Protein AF-A0A1G2F062-F1 (afdb_monomer)

InterPro domains:
  IPR006171 TOPRIM domain [PS50880] (16-95)
  IPR006171 TOPRIM domain [SM00493] (16-87)
  IPR034151 Bacterial DnaG primase, TOPRIM domain [cd03364] (16-93)
  IPR050219 DnaG Primase [PTHR30313] (2-318)

Solvent-accessible surface area (backbone atoms only — not comparable to full-atom values): 18369 Å² total; per-residue (Å²): 124,60,46,52,40,89,77,10,49,65,46,13,38,75,68,38,29,35,36,44,32,54,40,61,62,35,32,54,47,34,40,74,65,66,47,44,27,31,29,12,39,59,88,49,79,78,46,73,68,57,48,56,62,43,58,75,42,25,52,31,38,36,38,46,58,49,73,49,81,68,41,55,62,61,42,51,56,41,47,53,54,39,33,66,71,62,37,48,51,24,38,24,65,57,78,98,35,65,40,64,40,56,32,36,72,76,38,42,65,60,45,52,49,23,57,74,64,33,36,46,46,68,60,49,49,52,54,52,44,53,74,73,32,86,50,71,67,59,32,50,52,47,44,55,68,57,50,40,57,58,49,59,48,45,80,52,68,64,60,36,52,53,51,42,52,54,50,19,63,76,65,73,44,65,52,68,63,53,55,53,50,36,53,48,55,62,65,72,60,68,87,87,80,90,85,67,92,69,87,71,77,75,84,68,51,74,65,54,53,44,50,47,50,54,44,7,45,58,63,65,56,82,64,66,55,65,74,77,44,66,86,55,63,60,83,60,40,54,83,86,48,24,62,56,47,54,38,48,68,72,69,48,85,74,85,48,66,69,58,52,49,32,25,53,54,34,48,73,74,54,76,55,78,92,53,48,70,63,49,50,53,50,48,43,52,50,39,50,48,51,42,44,52,52,50,46,52,55,40,51,54,48,44,60,53,31,70,74,72,65,48,63,72,63,37,54,51,46,51,51,52,42,51,52,48,52,52,52,57,75,72,108

Sequence (332 aa):
MLYGFDRAKTEIRKKNSALILEGQMDLIMSHQAGLTNAVAVSGTALTPQHLVNLKRLCDTLIMSFDSDSAGFDATQKSVDLAVGAGFEIKIARVSGAKDPADLIKENPQNWFKAVEQASPFVSFLLETLALKNQDPLVFKKEVGRVALPHIASMQSEIDKAHWVGVVSAALKMREENLWQEISRLRRKSPQKSANIIGSAPKIRSRRSLLEERLIGLAVLKKADLNSEFAGCNPEWFSSERRGIFESILNGIPSEDHYVKKLALEAEVVYSAPDKLADELKSLIRELKKENLREKLTELGDSVKNLEISGNKEELEKKFSEFRAVSSELNSI

Foldseek 3Di:
DKALCVQQLVVCQVVLEAEEFADPLLQVLCVVLVVSSYIYPHNDQDDLVNLLVSVLRHQEYEYEFFPDPVRVVSVLVNLLSNQLLRHFYFYQYDPPDGGNNRVSVVPSVSSVVSRVPTHTPLVVQLVVLVVVDPDLVSSLVVCLVRVLLSLLSHPDPVVSVVSLVVVCVSSVHDSVVSVVSSVVSVVVPDDDDDDDPDDDPDSAPPLRSLLLLLLLLLQQVLPDSCVLCVLADLVLHDPVRSVSNVCSSVVNDDPDPSSVVSVVVNCVVPVDPPCVSVVSVVSRLVSLLVSLVVLLVVLVVVLVVCVVVVPPVVNVVSVVVNVVSVVVSV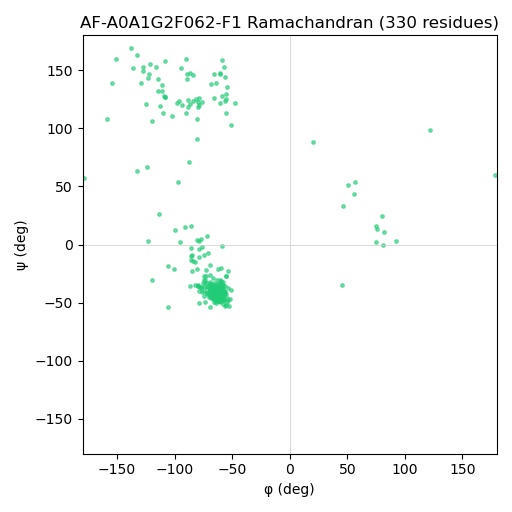VD

pLDDT: mean 81.63, std 13.24, range [29.06, 97.19]

Nearest PDB structures (foldseek):
  5guj-assembly1_A  TM=7.992E-01  e=2.503E-11  Bacillus subtilis subsp. subtilis str. 168
  4e2k-assembly1_A  TM=8.183E-01  e=2.901E-11  Staphylococcus aureus
  4edv-assembly1_A  TM=8.314E-01  e=5.237E-11  Staphylococcus aureus
  5vaz-assembly2_B  TM=8.236E-01  e=8.156E-11  Pseudomonas aeruginosa PAO1
  2au3-assembly1_A  TM=8.653E-01  e=1.999E-09  Aquifex aeolicus

Mean predicted aligned error: 15.84 Å

Radius of gyration: 22.93 Å; Cα contacts (8 Å, |Δi|>4): 373; chains: 1; bounding box: 56×50×55 Å

Organism: NCBI:txid1801725

Structure (mmCIF, N/CA/C/O backbone):
data_AF-A0A1G2F062-F1
#
_entry.id   AF-A0A1G2F062-F1
#
loop_
_atom_site.group_PDB
_atom_site.id
_atom_site.type_symbol
_atom_site.label_atom_id
_atom_site.label_alt_id
_atom_site.label_comp_id
_atom_site.label_asym_id
_atom_site.label_entity_id
_atom_site.label_seq_id
_atom_site.pdbx_PDB_ins_code
_atom_site.Cartn_x
_atom_site.Cartn_y
_atom_site.Cartn_z
_atom_site.occupancy
_atom_site.B_iso_or_equiv
_atom_site.auth_seq_id
_atom_site.auth_comp_id
_atom_site.auth_asym_id
_atom_site.auth_atom_id
_atom_site.pdbx_PDB_model_num
ATOM 1 N N . MET A 1 1 ? 7.342 10.753 -12.468 1.00 77.12 1 MET A N 1
ATOM 2 C CA . MET A 1 1 ? 6.331 10.085 -13.312 1.00 77.12 1 MET A CA 1
ATOM 3 C C . MET A 1 1 ? 6.496 8.589 -13.089 1.00 77.12 1 MET A C 1
ATOM 5 O O . MET A 1 1 ? 7.636 8.188 -12.914 1.00 77.12 1 MET A O 1
ATOM 9 N N . LEU A 1 2 ? 5.420 7.797 -13.033 1.00 89.38 2 LEU A N 1
ATOM 10 C CA . LEU A 1 2 ? 5.529 6.331 -12.991 1.00 89.38 2 LEU A CA 1
ATOM 11 C C . LEU A 1 2 ? 5.442 5.801 -14.421 1.00 89.38 2 LEU A C 1
ATOM 13 O O . LEU A 1 2 ? 4.447 6.049 -15.106 1.00 89.38 2 LEU A O 1
ATOM 17 N N . TYR A 1 3 ? 6.481 5.110 -14.876 1.00 92.94 3 TYR A N 1
ATOM 18 C CA . TYR A 1 3 ? 6.507 4.524 -16.210 1.00 92.94 3 TYR A CA 1
ATOM 19 C C . TYR A 1 3 ? 5.490 3.377 -16.302 1.00 92.94 3 TYR A C 1
ATOM 21 O O . TYR A 1 3 ? 5.331 2.610 -15.353 1.00 92.94 3 TYR A O 1
ATOM 29 N N . GLY A 1 4 ? 4.766 3.297 -17.423 1.00 92.38 4 GLY A N 1
ATOM 30 C CA . GLY A 1 4 ? 3.724 2.294 -17.672 1.00 92.38 4 GLY A CA 1
ATOM 31 C C . GLY A 1 4 ? 2.396 2.509 -16.932 1.00 92.38 4 GLY A C 1
ATOM 32 O O . GLY A 1 4 ? 1.482 1.702 -17.089 1.00 92.38 4 GLY A O 1
ATOM 33 N N . PHE A 1 5 ? 2.248 3.586 -16.151 1.00 93.56 5 PHE A N 1
ATOM 34 C CA . PHE A 1 5 ? 1.031 3.855 -15.371 1.00 93.56 5 PHE A CA 1
ATOM 35 C C . PHE A 1 5 ? -0.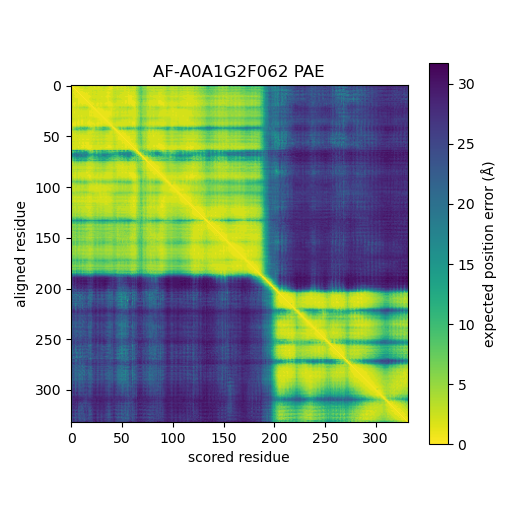230 4.005 -16.235 1.00 93.56 5 PHE A C 1
ATOM 37 O O . PHE A 1 5 ? -1.296 3.513 -15.871 1.00 93.56 5 PHE A O 1
ATOM 44 N N . ASP A 1 6 ? -0.115 4.651 -17.393 1.00 92.50 6 ASP A N 1
ATOM 45 C CA . ASP A 1 6 ? -1.195 4.834 -18.367 1.00 92.50 6 ASP A CA 1
ATOM 46 C C . ASP A 1 6 ? -1.759 3.500 -18.877 1.00 92.50 6 ASP A C 1
ATOM 48 O O . ASP A 1 6 ? -2.978 3.367 -19.017 1.00 92.50 6 ASP A O 1
ATOM 52 N N . ARG A 1 7 ? -0.882 2.509 -19.084 1.00 93.00 7 ARG A N 1
ATOM 53 C CA . ARG A 1 7 ? -1.235 1.153 -19.528 1.00 93.00 7 ARG A CA 1
ATOM 54 C C . ARG A 1 7 ? -1.703 0.265 -18.377 1.00 93.00 7 ARG A C 1
ATOM 56 O O . ARG A 1 7 ? -2.599 -0.551 -18.562 1.00 93.00 7 ARG A O 1
ATOM 63 N N . ALA A 1 8 ? -1.131 0.446 -17.188 1.00 95.38 8 ALA A N 1
ATOM 64 C CA . ALA A 1 8 ? -1.391 -0.405 -16.031 1.00 95.38 8 ALA A CA 1
ATOM 65 C C . ALA A 1 8 ? -2.635 -0.002 -15.222 1.00 95.38 8 ALA A C 1
ATOM 67 O O . ALA A 1 8 ? -3.205 -0.843 -14.528 1.00 95.38 8 ALA A O 1
ATOM 68 N N . LYS A 1 9 ? -3.096 1.257 -15.304 1.00 93.88 9 LYS A N 1
ATOM 69 C CA . LYS A 1 9 ? -4.152 1.812 -14.427 1.00 93.88 9 LYS A CA 1
ATOM 70 C C . LYS A 1 9 ? -5.428 0.969 -14.344 1.00 93.88 9 LYS A C 1
ATOM 72 O O . LYS A 1 9 ? -6.016 0.857 -13.269 1.00 93.88 9 LYS A O 1
ATOM 77 N N . THR A 1 10 ? -5.861 0.381 -15.459 1.00 93.62 10 THR A N 1
ATOM 78 C CA . THR A 1 10 ? -7.077 -0.442 -15.508 1.00 93.62 10 THR A CA 1
ATOM 79 C C . THR A 1 10 ? -6.882 -1.758 -14.766 1.00 93.62 10 THR A C 1
ATOM 81 O O . THR A 1 10 ? -7.736 -2.128 -13.961 1.00 93.62 10 THR A O 1
ATOM 84 N N . GLU A 1 11 ? -5.751 -2.430 -14.979 1.00 96.38 11 GLU A N 1
ATOM 85 C CA . GLU A 1 11 ? -5.478 -3.706 -14.317 1.00 96.38 11 GLU A CA 1
ATOM 86 C C . GLU A 1 11 ? -5.136 -3.517 -12.836 1.00 96.38 11 GLU A C 1
ATOM 88 O O . GLU A 1 11 ? -5.593 -4.300 -12.008 1.00 96.38 11 GLU A O 1
ATOM 93 N N . ILE A 1 12 ? -4.424 -2.438 -12.483 1.00 96.56 12 ILE A N 1
ATOM 94 C CA . ILE A 1 12 ? -4.160 -2.056 -11.086 1.00 96.56 12 ILE A CA 1
ATOM 95 C C . ILE A 1 12 ? -5.468 -1.958 -10.306 1.00 96.56 12 ILE A C 1
ATOM 97 O O . ILE A 1 12 ? -5.596 -2.528 -9.222 1.00 96.56 12 ILE A O 1
ATOM 101 N N . ARG A 1 13 ? -6.457 -1.264 -10.877 1.00 92.88 13 ARG A N 1
ATOM 102 C CA . ARG A 1 13 ? -7.773 -1.112 -10.258 1.00 92.88 13 ARG A CA 1
ATOM 103 C C . ARG A 1 13 ? -8.509 -2.442 -10.157 1.00 92.88 13 ARG A C 1
ATOM 105 O O . ARG A 1 13 ? -9.047 -2.761 -9.104 1.00 92.88 13 ARG A O 1
ATOM 112 N N . LYS A 1 14 ? -8.521 -3.227 -11.237 1.00 92.56 14 LYS A N 1
ATOM 113 C CA . LYS A 1 14 ? -9.212 -4.523 -11.287 1.00 92.56 14 LYS A CA 1
ATOM 114 C C . LYS A 1 14 ? -8.660 -5.515 -10.260 1.00 92.56 14 LYS A C 1
ATOM 116 O O . LYS A 1 14 ? -9.436 -6.209 -9.613 1.00 92.56 14 LYS A O 1
ATOM 121 N N . LYS A 1 15 ? -7.335 -5.574 -10.103 1.00 93.69 15 LYS A N 1
ATOM 122 C CA . LYS A 1 15 ? -6.653 -6.459 -9.146 1.00 93.69 15 LYS A CA 1
ATOM 123 C C . LYS A 1 15 ? -6.524 -5.866 -7.741 1.00 93.69 15 LYS A C 1
ATOM 125 O O . LYS A 1 15 ? -5.949 -6.520 -6.875 1.00 93.69 15 LYS A O 1
ATOM 130 N N . ASN A 1 16 ? -6.975 -4.627 -7.534 1.00 94.75 16 ASN A N 1
ATOM 131 C CA . ASN A 1 16 ? -6.727 -3.837 -6.327 1.00 94.75 16 ASN A CA 1
ATOM 132 C C . ASN A 1 16 ? -5.251 -3.867 -5.870 1.00 94.75 16 ASN A C 1
ATOM 134 O O . ASN A 1 16 ? -4.953 -3.847 -4.677 1.00 94.75 16 ASN A O 1
ATOM 138 N N . SER A 1 17 ? -4.313 -3.946 -6.817 1.00 96.94 17 SER A N 1
ATOM 139 C CA . SER A 1 17 ? -2.885 -4.051 -6.514 1.00 96.94 17 SER A CA 1
ATOM 140 C C . SER A 1 17 ? -2.002 -3.525 -7.640 1.00 96.94 17 SER A C 1
ATOM 142 O O . SER A 1 17 ? -2.253 -3.791 -8.818 1.00 96.94 17 SER A O 1
ATOM 144 N N . ALA A 1 18 ? -0.934 -2.813 -7.280 1.00 97.19 18 ALA A N 1
ATOM 145 C CA . ALA A 1 18 ? 0.092 -2.361 -8.219 1.00 97.19 18 ALA A CA 1
ATOM 146 C C . ALA A 1 18 ? 1.440 -3.023 -7.925 1.00 97.19 18 ALA A C 1
ATOM 148 O O . ALA A 1 18 ? 1.885 -3.032 -6.778 1.00 97.19 18 ALA A O 1
ATOM 149 N N . LEU A 1 19 ? 2.091 -3.540 -8.969 1.00 96.00 19 LEU A N 1
ATOM 150 C CA . LEU A 1 19 ? 3.444 -4.088 -8.899 1.00 96.00 19 LEU A CA 1
ATOM 151 C C . LEU A 1 19 ? 4.458 -2.974 -9.195 1.00 96.00 19 LEU A C 1
ATOM 153 O O . LEU A 1 19 ? 4.490 -2.449 -10.304 1.00 96.00 19 LEU A O 1
ATOM 157 N N . ILE A 1 20 ? 5.253 -2.580 -8.204 1.00 93.69 20 ILE A N 1
ATOM 158 C CA . ILE A 1 20 ? 6.252 -1.514 -8.314 1.00 93.69 20 ILE A CA 1
ATOM 159 C C . ILE A 1 20 ? 7.616 -2.128 -8.604 1.00 93.69 20 ILE A C 1
ATOM 161 O O . ILE A 1 20 ? 8.100 -2.956 -7.832 1.00 93.69 20 ILE A O 1
ATOM 165 N N . LEU A 1 21 ? 8.224 -1.688 -9.702 1.00 91.31 21 LEU A N 1
ATOM 166 C CA . LEU A 1 21 ? 9.529 -2.137 -10.179 1.00 91.31 21 LEU A CA 1
ATOM 167 C C . LEU A 1 21 ? 10.502 -0.958 -10.279 1.00 91.31 21 LEU A C 1
ATOM 169 O O . LEU A 1 21 ? 10.095 0.200 -10.426 1.00 91.31 21 LEU A O 1
ATOM 173 N N . GLU A 1 22 ? 11.797 -1.239 -10.210 1.00 86.69 22 GLU A N 1
ATOM 174 C CA . GLU A 1 22 ? 12.830 -0.204 -10.291 1.00 86.69 22 GLU A CA 1
ATOM 175 C C . GLU A 1 22 ? 13.076 0.229 -11.741 1.00 86.69 22 GLU A C 1
ATOM 177 O O . GLU A 1 22 ? 13.017 1.425 -12.067 1.00 86.69 22 GLU A O 1
ATOM 182 N N . GLY A 1 23 ? 13.294 -0.750 -1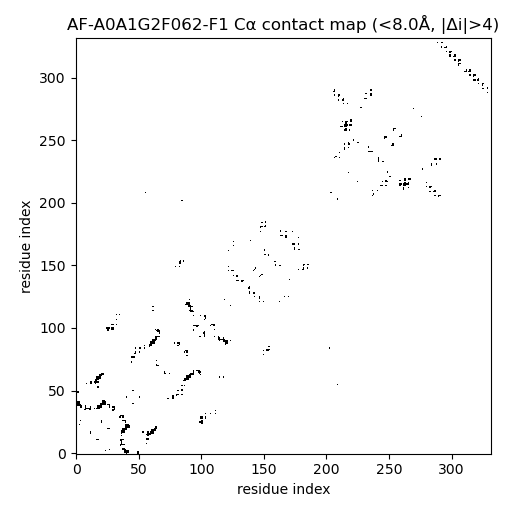2.623 1.00 87.50 23 GLY A N 1
ATOM 183 C CA . GLY A 1 23 ? 13.665 -0.552 -14.015 1.00 87.50 23 GLY A CA 1
ATOM 184 C C . GLY A 1 23 ? 12.492 -0.556 -14.994 1.00 87.50 23 GLY A C 1
ATOM 185 O O . GLY A 1 23 ? 11.471 -1.222 -14.823 1.00 87.50 23 GLY A O 1
ATOM 186 N N . GLN A 1 24 ? 12.665 0.169 -16.102 1.00 91.62 24 GLN A N 1
ATOM 187 C CA . GLN A 1 24 ? 11.740 0.097 -17.239 1.00 91.62 24 GLN A CA 1
ATOM 188 C C . GLN A 1 24 ? 11.775 -1.286 -17.907 1.00 91.62 24 GLN A C 1
ATOM 190 O O . GLN A 1 24 ? 10.750 -1.754 -18.395 1.00 91.62 24 GLN A O 1
ATOM 195 N N . MET A 1 25 ? 12.939 -1.946 -17.911 1.00 90.88 25 MET A N 1
ATOM 196 C CA . MET A 1 25 ? 13.097 -3.278 -18.495 1.00 90.88 25 MET A CA 1
ATOM 197 C C . MET A 1 25 ? 12.276 -4.318 -17.729 1.00 90.88 25 MET A C 1
ATOM 199 O O . MET A 1 25 ? 11.515 -5.060 -18.347 1.00 90.88 25 MET A O 1
ATOM 203 N N . ASP A 1 26 ? 12.345 -4.309 -16.396 1.00 91.25 26 ASP A N 1
ATOM 204 C CA . ASP A 1 26 ? 11.550 -5.193 -15.535 1.00 91.25 26 ASP A CA 1
ATOM 205 C C . ASP A 1 26 ? 10.056 -5.024 -15.787 1.00 91.25 26 ASP A C 1
ATOM 207 O O . ASP A 1 26 ? 9.309 -6.003 -15.841 1.00 91.25 26 ASP A O 1
ATOM 211 N N . LEU A 1 27 ? 9.613 -3.780 -15.994 1.00 94.25 27 LEU A N 1
ATOM 212 C CA . LEU A 1 27 ? 8.231 -3.481 -16.345 1.00 94.25 27 LEU A CA 1
ATOM 213 C C . LEU A 1 27 ? 7.831 -4.069 -17.690 1.00 94.25 27 LEU A C 1
ATOM 215 O O . LEU A 1 27 ? 6.784 -4.710 -17.781 1.00 94.25 27 LEU A O 1
ATOM 219 N N . ILE A 1 28 ? 8.636 -3.840 -18.728 1.00 94.56 28 ILE A N 1
ATOM 220 C CA . ILE A 1 28 ? 8.330 -4.321 -20.078 1.00 94.56 28 ILE A CA 1
ATOM 221 C C . ILE A 1 28 ? 8.254 -5.847 -20.068 1.00 94.56 28 ILE A C 1
ATOM 223 O O . ILE A 1 28 ? 7.274 -6.411 -20.557 1.00 94.56 28 ILE A O 1
ATOM 227 N N . MET A 1 29 ? 9.231 -6.504 -19.442 1.00 94.44 29 MET A N 1
ATOM 228 C CA . MET A 1 29 ? 9.258 -7.959 -19.302 1.00 94.44 29 MET A CA 1
ATOM 229 C C . MET A 1 29 ? 8.068 -8.466 -18.475 1.00 94.44 29 MET A C 1
ATOM 231 O O . MET A 1 29 ? 7.437 -9.452 -18.850 1.00 94.44 29 MET A O 1
ATOM 235 N N . SER A 1 30 ? 7.691 -7.772 -17.395 1.00 94.75 30 SER A N 1
ATOM 236 C CA . SER A 1 30 ? 6.527 -8.140 -16.574 1.00 94.75 30 SER A CA 1
ATOM 237 C C . SER A 1 30 ? 5.219 -8.043 -17.355 1.00 94.75 30 SER A C 1
ATOM 239 O O . SER A 1 30 ? 4.379 -8.938 -17.269 1.00 94.75 30 SER A O 1
ATOM 241 N N . HIS A 1 31 ? 5.047 -6.993 -18.162 1.00 95.62 31 HIS A N 1
ATOM 242 C CA . HIS A 1 31 ? 3.879 -6.850 -19.033 1.00 95.62 31 HIS A CA 1
ATOM 243 C C . HIS A 1 31 ? 3.845 -7.947 -20.101 1.00 95.62 31 HIS A C 1
ATOM 245 O O . HIS A 1 31 ? 2.780 -8.514 -20.338 1.00 95.62 31 HIS A O 1
ATOM 251 N N . GLN A 1 32 ? 4.992 -8.296 -20.695 1.00 92.75 32 GLN A N 1
ATOM 252 C CA . GLN A 1 32 ? 5.102 -9.411 -21.648 1.00 92.75 32 GLN A CA 1
ATOM 253 C C . GLN A 1 32 ? 4.775 -10.767 -21.008 1.00 92.75 32 GLN A C 1
ATOM 255 O O . GLN A 1 32 ? 4.166 -11.614 -21.654 1.00 92.75 32 GLN A O 1
ATOM 260 N N . ALA A 1 33 ? 5.107 -10.947 -19.729 1.00 91.19 33 ALA A N 1
ATOM 261 C CA . ALA A 1 33 ? 4.739 -12.120 -18.939 1.00 91.19 33 ALA A CA 1
ATOM 262 C C . ALA A 1 33 ? 3.263 -12.125 -18.476 1.00 91.19 33 ALA A C 1
ATOM 264 O O . ALA A 1 33 ? 2.828 -13.071 -17.825 1.00 91.19 33 ALA A O 1
ATOM 265 N N . GLY A 1 34 ? 2.477 -11.085 -18.787 1.00 92.44 34 GLY A N 1
ATOM 266 C CA . GLY A 1 34 ? 1.053 -10.985 -18.437 1.00 92.44 34 GLY A CA 1
ATOM 267 C C . GLY A 1 34 ? 0.751 -10.278 -17.107 1.00 92.44 34 GLY A C 1
ATOM 268 O O . GLY A 1 34 ? -0.414 -10.147 -16.722 1.00 92.44 34 GLY A O 1
ATOM 269 N N . LEU A 1 35 ? 1.763 -9.761 -16.407 1.00 94.94 35 LEU A N 1
ATOM 270 C CA . LEU A 1 35 ? 1.606 -8.939 -15.201 1.00 94.94 35 LEU A CA 1
ATOM 271 C C . LEU A 1 35 ? 1.449 -7.461 -15.580 1.00 94.94 35 LEU A C 1
ATOM 273 O O . LEU A 1 35 ? 2.330 -6.627 -15.378 1.00 94.94 35 LEU A O 1
ATOM 277 N N . THR A 1 36 ? 0.293 -7.129 -16.150 1.00 96.06 36 THR A N 1
ATOM 278 C CA . THR A 1 36 ? 0.000 -5.792 -16.697 1.00 96.06 36 THR A CA 1
ATOM 279 C C . THR A 1 36 ? -0.359 -4.741 -15.642 1.00 96.06 36 THR A C 1
ATOM 281 O O . THR A 1 36 ? -0.496 -3.568 -15.974 1.00 96.06 36 THR A O 1
ATOM 284 N N . ASN A 1 37 ? -0.451 -5.113 -14.360 1.00 96.62 37 ASN A N 1
ATOM 285 C CA . ASN A 1 37 ? -0.594 -4.178 -13.238 1.00 96.62 37 ASN A CA 1
ATOM 286 C C . ASN A 1 37 ? 0.754 -3.633 -12.712 1.00 96.62 37 ASN A C 1
ATOM 288 O O . ASN A 1 37 ? 0.804 -3.096 -11.605 1.00 96.62 37 ASN A O 1
ATOM 292 N N . ALA A 1 38 ? 1.838 -3.775 -13.484 1.00 96.38 38 ALA A N 1
ATOM 293 C CA . ALA A 1 38 ? 3.168 -3.290 -13.120 1.00 96.38 38 ALA A CA 1
ATOM 294 C C . ALA A 1 38 ? 3.438 -1.842 -13.564 1.00 96.38 38 ALA A C 1
ATOM 296 O O . ALA A 1 38 ? 3.050 -1.447 -14.666 1.00 96.38 38 ALA A O 1
ATOM 297 N N . VAL A 1 39 ? 4.145 -1.079 -12.726 1.00 95.25 39 VAL A N 1
ATOM 298 C CA . VAL A 1 39 ? 4.639 0.290 -12.964 1.00 95.25 39 VAL A CA 1
ATOM 299 C C . VAL A 1 39 ? 6.085 0.423 -12.483 1.00 95.25 39 VAL A C 1
ATOM 301 O O . VAL A 1 39 ? 6.489 -0.278 -11.558 1.00 95.25 39 VAL A O 1
ATOM 304 N N . ALA A 1 40 ? 6.865 1.326 -13.084 1.00 92.38 40 ALA A N 1
ATOM 305 C CA . ALA A 1 40 ? 8.268 1.520 -12.713 1.00 92.38 40 ALA A CA 1
ATOM 306 C C . ALA A 1 40 ? 8.601 2.955 -12.287 1.00 92.38 40 ALA A C 1
ATOM 308 O O . ALA A 1 40 ? 8.091 3.923 -12.861 1.00 92.38 40 ALA A O 1
ATOM 309 N N . VAL A 1 41 ? 9.492 3.092 -11.300 1.00 87.81 41 VAL A N 1
ATOM 310 C CA . VAL A 1 41 ? 10.008 4.396 -10.834 1.00 87.81 41 VAL A CA 1
ATOM 311 C C . VAL A 1 41 ? 11.156 4.934 -11.700 1.00 87.81 41 VAL A C 1
ATOM 313 O O . VAL A 1 41 ? 11.434 6.134 -11.667 1.00 87.81 41 VAL A O 1
ATOM 316 N N . SER A 1 42 ? 11.764 4.084 -12.539 1.00 80.06 42 SER A N 1
ATOM 317 C CA . SER A 1 42 ? 12.698 4.458 -13.609 1.00 80.06 42 SER A CA 1
ATOM 318 C C . SER A 1 42 ? 13.910 5.266 -13.118 1.00 80.06 42 SER A C 1
ATOM 320 O O . SER A 1 42 ? 14.179 6.358 -13.623 1.00 80.06 42 SER A O 1
ATOM 322 N N . GLY A 1 43 ? 14.635 4.741 -12.127 1.00 68.69 43 GLY A N 1
ATOM 323 C CA . GLY A 1 43 ? 15.862 5.365 -11.605 1.00 68.69 43 GLY A CA 1
ATOM 324 C C . GLY A 1 43 ? 15.633 6.586 -10.706 1.00 68.69 43 GLY A C 1
ATOM 325 O O . GLY A 1 43 ? 16.567 7.330 -10.418 1.00 68.69 43 GLY A O 1
ATOM 326 N N . THR A 1 44 ? 14.396 6.806 -10.253 1.00 71.25 44 THR A N 1
ATOM 327 C CA . THR A 1 44 ? 14.065 7.810 -9.233 1.00 71.25 44 THR A CA 1
ATOM 328 C C . THR A 1 44 ? 13.511 7.134 -7.985 1.00 71.25 44 THR A C 1
ATOM 330 O O . THR A 1 44 ? 12.933 6.054 -8.067 1.00 71.25 44 THR A O 1
ATOM 333 N N . ALA A 1 45 ? 13.678 7.756 -6.817 1.00 80.38 45 ALA A N 1
ATOM 334 C CA . ALA A 1 45 ? 13.047 7.260 -5.599 1.00 80.38 45 ALA A CA 1
ATOM 335 C C . ALA A 1 45 ? 11.516 7.372 -5.699 1.00 80.38 45 ALA A C 1
ATOM 337 O O . ALA A 1 45 ? 10.990 8.324 -6.287 1.00 80.38 45 ALA A O 1
ATOM 338 N N . LEU A 1 46 ? 10.799 6.430 -5.084 1.00 85.44 46 LEU A N 1
ATOM 339 C CA . LEU A 1 46 ? 9.345 6.496 -4.973 1.00 85.44 46 LEU A CA 1
ATOM 340 C C . LEU A 1 46 ? 8.937 7.775 -4.229 1.00 85.44 46 LEU A C 1
ATOM 342 O O . LEU A 1 46 ? 9.432 8.062 -3.139 1.00 85.44 46 LEU A O 1
ATOM 346 N N . THR A 1 47 ? 8.034 8.559 -4.820 1.00 86.12 47 THR A N 1
ATOM 347 C CA . THR A 1 47 ? 7.636 9.865 -4.264 1.00 86.12 47 THR A CA 1
ATOM 348 C C . THR A 1 47 ? 6.223 9.843 -3.676 1.00 86.12 47 THR A C 1
ATOM 350 O O . THR A 1 47 ? 5.383 9.056 -4.126 1.00 86.12 47 THR A O 1
ATOM 353 N N . PRO A 1 48 ? 5.883 10.767 -2.752 1.00 85.62 48 PRO A N 1
ATOM 354 C CA . PRO A 1 48 ? 4.526 10.866 -2.212 1.00 85.62 48 PRO A CA 1
ATOM 355 C C . PRO A 1 48 ? 3.475 11.089 -3.306 1.00 85.62 48 PRO A C 1
ATOM 357 O O . PRO A 1 48 ? 2.375 10.550 -3.240 1.00 85.62 48 PRO A O 1
ATOM 360 N N . GLN A 1 49 ? 3.820 11.838 -4.358 1.00 84.88 49 GLN A N 1
ATOM 361 C CA . GLN A 1 49 ? 2.907 12.096 -5.471 1.00 84.88 49 GLN A CA 1
ATOM 362 C C . GLN A 1 49 ? 2.593 10.824 -6.276 1.00 84.88 49 GLN A C 1
ATOM 364 O O . GLN A 1 49 ? 1.468 10.658 -6.748 1.00 84.88 49 GLN A O 1
ATOM 369 N N . HIS A 1 50 ? 3.561 9.910 -6.423 1.00 89.81 50 HIS A N 1
ATOM 370 C CA . HIS A 1 50 ? 3.326 8.602 -7.049 1.00 89.81 50 HIS A CA 1
ATOM 371 C C . HIS A 1 50 ? 2.335 7.781 -6.227 1.00 89.81 50 HIS A C 1
ATOM 373 O O . HIS A 1 50 ? 1.385 7.229 -6.778 1.00 89.81 50 HIS A O 1
ATOM 379 N N . LEU A 1 51 ? 2.515 7.771 -4.907 1.00 90.56 51 LEU A N 1
ATOM 380 C CA . LEU A 1 51 ? 1.639 7.072 -3.973 1.00 90.56 51 LEU A CA 1
ATOM 381 C C . LEU A 1 51 ? 0.218 7.635 -3.974 1.00 90.56 51 LEU A C 1
ATOM 383 O O . LEU A 1 51 ? -0.729 6.860 -4.010 1.00 90.56 51 LEU A O 1
ATOM 387 N N . VAL A 1 52 ? 0.040 8.958 -4.033 1.00 87.56 52 VAL A N 1
ATOM 388 C CA . VAL A 1 52 ? -1.295 9.574 -4.172 1.00 87.56 52 VAL A CA 1
ATOM 389 C C . VAL A 1 52 ? -2.001 9.078 -5.437 1.00 87.56 52 VAL A C 1
ATOM 391 O O . VAL A 1 52 ? -3.183 8.735 -5.394 1.00 87.56 52 VAL A O 1
ATOM 394 N N . ASN A 1 53 ? -1.281 8.993 -6.558 1.00 88.94 53 ASN A N 1
ATOM 395 C CA . ASN A 1 53 ? -1.839 8.512 -7.824 1.00 88.94 53 ASN A CA 1
ATOM 396 C C . ASN A 1 53 ? -2.191 7.017 -7.788 1.00 88.94 53 ASN A C 1
ATOM 398 O O . ASN A 1 53 ? -3.173 6.609 -8.406 1.00 88.94 53 ASN A O 1
ATOM 402 N N . LEU A 1 54 ? -1.419 6.208 -7.062 1.00 91.94 54 LEU A N 1
ATOM 403 C CA . LEU A 1 54 ? -1.670 4.774 -6.898 1.00 91.94 54 LEU A CA 1
ATOM 404 C C . LEU A 1 54 ? -2.779 4.480 -5.883 1.00 91.94 54 LEU A C 1
ATOM 406 O O . LEU A 1 54 ? -3.582 3.581 -6.116 1.00 91.94 54 LEU A O 1
ATOM 410 N N . LYS A 1 55 ? -2.882 5.264 -4.802 1.00 91.38 55 LYS A N 1
ATOM 411 C CA . LYS A 1 55 ? -3.859 5.053 -3.714 1.00 91.38 55 LYS A CA 1
ATOM 412 C C . LYS A 1 55 ? -5.284 5.281 -4.192 1.00 91.38 55 LYS A C 1
ATOM 414 O O . LYS A 1 55 ? -6.252 4.686 -3.743 1.00 91.38 55 LYS A O 1
ATOM 419 N N . ARG A 1 56 ? -5.371 6.146 -5.189 1.00 87.25 56 ARG A N 1
ATOM 420 C CA . ARG A 1 56 ? -6.513 6.422 -6.045 1.00 87.25 56 ARG A CA 1
ATOM 421 C C . ARG A 1 56 ? -7.015 5.195 -6.832 1.00 87.25 56 ARG A C 1
ATOM 423 O O . ARG A 1 56 ? -8.148 5.237 -7.317 1.00 87.25 56 ARG A O 1
ATOM 430 N N . LEU A 1 57 ? -6.204 4.158 -7.022 1.00 89.19 57 LEU A N 1
ATOM 431 C CA . LEU A 1 57 ? -6.529 2.986 -7.844 1.00 89.19 57 LEU A CA 1
ATOM 432 C C . LEU A 1 57 ? -6.520 1.670 -7.066 1.00 89.19 57 LEU A C 1
ATOM 434 O O . LEU A 1 57 ? -7.254 0.768 -7.451 1.00 89.19 57 LEU A O 1
ATOM 438 N N . CYS A 1 58 ? -5.692 1.547 -6.030 1.00 93.31 58 CYS A N 1
ATOM 439 C CA . CYS A 1 58 ? -5.510 0.307 -5.287 1.00 93.31 58 CYS A CA 1
ATOM 440 C C . CYS A 1 58 ? -5.121 0.551 -3.827 1.00 93.31 58 CYS A C 1
ATOM 442 O O . CYS A 1 58 ? -4.591 1.610 -3.481 1.00 93.31 58 CYS A O 1
ATOM 444 N N . ASP A 1 59 ? -5.343 -0.463 -2.993 1.00 90.25 59 ASP A N 1
ATOM 445 C CA . ASP A 1 59 ? -4.958 -0.461 -1.581 1.00 90.25 59 ASP A CA 1
ATOM 446 C C . ASP A 1 59 ? -3.664 -1.240 -1.297 1.00 90.25 59 ASP A C 1
ATOM 448 O O . ASP A 1 59 ? -2.999 -0.948 -0.300 1.00 90.25 59 ASP A O 1
ATOM 452 N N . THR A 1 60 ? -3.267 -2.157 -2.186 1.00 93.44 60 THR A N 1
ATOM 453 C CA . THR A 1 60 ? -2.083 -3.010 -2.013 1.00 93.44 60 THR A CA 1
ATOM 454 C C . THR A 1 60 ? -0.968 -2.641 -2.997 1.00 93.44 60 THR A C 1
ATOM 456 O O . THR A 1 60 ? -1.196 -2.538 -4.204 1.00 93.44 60 THR A O 1
ATOM 459 N N . LEU A 1 61 ? 0.267 -2.501 -2.512 1.00 95.56 61 LEU A N 1
ATOM 460 C CA . LEU A 1 61 ? 1.462 -2.429 -3.356 1.00 95.56 61 LEU A CA 1
ATOM 461 C C . LEU A 1 61 ? 2.269 -3.711 -3.208 1.00 95.56 61 LEU A C 1
ATOM 463 O O . LEU A 1 61 ? 2.630 -4.105 -2.100 1.00 95.56 61 LEU A O 1
ATOM 467 N N . ILE A 1 62 ? 2.570 -4.336 -4.340 1.00 95.38 62 ILE A N 1
ATOM 468 C CA . ILE A 1 62 ? 3.540 -5.419 -4.426 1.00 95.38 62 ILE A CA 1
ATOM 469 C C . ILE A 1 62 ? 4.835 -4.785 -4.902 1.00 95.38 62 ILE A C 1
ATOM 471 O O . ILE A 1 62 ? 4.864 -4.153 -5.952 1.00 95.38 62 ILE A O 1
ATOM 475 N N . MET A 1 63 ? 5.898 -4.915 -4.133 1.00 91.94 63 MET A N 1
ATOM 476 C CA . MET A 1 63 ? 7.198 -4.367 -4.486 1.00 91.94 63 MET A CA 1
ATOM 477 C C . MET A 1 63 ? 8.174 -5.513 -4.707 1.00 91.94 63 MET A C 1
ATOM 479 O O . MET A 1 63 ? 8.114 -6.529 -4.014 1.00 91.94 63 MET A O 1
ATOM 483 N N . SER A 1 64 ? 9.053 -5.352 -5.683 1.00 87.25 64 SER A N 1
ATOM 484 C CA . SER A 1 64 ? 10.137 -6.287 -5.940 1.00 87.25 64 SER A CA 1
ATOM 485 C C . SER A 1 64 ? 11.429 -5.527 -6.039 1.00 87.25 64 SER A C 1
ATOM 487 O O . SER A 1 64 ? 11.469 -4.456 -6.641 1.00 87.25 64 SER A O 1
ATOM 489 N N . PHE A 1 65 ? 12.461 -6.107 -5.450 1.00 73.12 65 PHE A N 1
ATOM 490 C CA . PHE A 1 65 ? 13.742 -5.453 -5.268 1.00 73.12 65 PHE A CA 1
ATOM 491 C C . PHE A 1 65 ? 14.841 -6.334 -5.818 1.00 73.12 65 PHE A C 1
ATOM 493 O O . PHE A 1 65 ? 14.719 -7.566 -5.812 1.00 73.12 65 PHE A O 1
ATOM 500 N N . ASP A 1 66 ? 15.914 -5.685 -6.240 1.00 66.88 66 ASP A N 1
ATOM 501 C CA . ASP A 1 66 ? 17.141 -6.374 -6.581 1.00 66.88 66 ASP A CA 1
ATOM 502 C C . ASP A 1 66 ? 17.669 -7.114 -5.349 1.00 66.88 66 ASP A C 1
ATOM 504 O O . ASP A 1 66 ? 17.497 -6.705 -4.197 1.00 66.88 66 ASP A O 1
ATOM 508 N N . SER A 1 67 ? 18.313 -8.247 -5.594 1.00 61.34 67 SER A N 1
ATOM 509 C CA . SER A 1 67 ? 18.826 -9.136 -4.547 1.00 61.34 67 SER A CA 1
ATOM 510 C C . SER A 1 67 ? 20.056 -8.590 -3.796 1.00 61.34 67 SER A C 1
ATOM 512 O O . SER A 1 67 ? 20.638 -9.304 -2.975 1.00 61.34 67 SER A O 1
ATOM 514 N N . ASP A 1 68 ? 20.463 -7.339 -4.038 1.00 59.84 68 ASP A N 1
ATOM 515 C CA . ASP A 1 68 ? 21.641 -6.730 -3.424 1.00 59.84 68 ASP A CA 1
ATOM 516 C C . ASP A 1 68 ? 21.343 -5.997 -2.099 1.00 59.84 68 ASP A C 1
ATOM 518 O O . ASP A 1 68 ? 20.214 -5.644 -1.749 1.00 59.84 68 ASP A O 1
ATOM 522 N N . SER A 1 69 ? 22.384 -5.793 -1.287 1.00 50.84 69 SER A N 1
ATOM 523 C CA . SER A 1 69 ? 22.250 -5.152 0.024 1.00 50.84 69 SER A CA 1
ATOM 524 C C . SER A 1 69 ? 21.903 -3.660 -0.053 1.00 50.84 69 SER A C 1
ATOM 526 O O . SER A 1 69 ? 21.454 -3.105 0.948 1.00 50.84 69 SER A O 1
ATOM 528 N N . ALA A 1 70 ? 22.112 -3.009 -1.204 1.00 48.66 70 ALA A N 1
ATOM 529 C CA . ALA A 1 70 ? 21.801 -1.595 -1.410 1.00 48.66 70 ALA A CA 1
ATOM 530 C C . ALA A 1 70 ? 20.300 -1.377 -1.672 1.00 48.66 70 ALA A C 1
ATOM 532 O O . ALA A 1 70 ? 19.725 -0.400 -1.178 1.00 48.66 70 ALA A O 1
ATOM 533 N N . GLY A 1 71 ? 19.651 -2.324 -2.356 1.00 57.66 71 GLY A N 1
ATOM 534 C CA . GLY A 1 71 ? 18.214 -2.331 -2.605 1.00 57.66 71 GLY A CA 1
ATOM 535 C C . GLY A 1 71 ? 17.399 -2.313 -1.313 1.00 57.66 71 GLY A C 1
ATOM 536 O O . GLY A 1 71 ? 16.416 -1.581 -1.218 1.00 57.66 71 GLY A O 1
ATOM 537 N N . PHE A 1 72 ? 17.838 -3.018 -0.265 1.00 62.75 72 PHE A N 1
ATOM 538 C CA . PHE A 1 72 ? 17.100 -3.137 1.002 1.00 62.75 72 PHE A CA 1
ATOM 539 C C . PHE A 1 72 ? 16.911 -1.803 1.761 1.00 62.75 72 PHE A C 1
ATOM 541 O O . PHE A 1 72 ? 15.824 -1.531 2.276 1.00 62.75 72 PHE A O 1
ATOM 548 N N . ASP A 1 73 ? 17.924 -0.933 1.806 1.00 62.59 73 ASP A N 1
ATOM 549 C CA . ASP A 1 73 ? 17.835 0.345 2.535 1.00 62.59 73 ASP A CA 1
ATOM 550 C C . ASP A 1 73 ? 17.028 1.404 1.760 1.00 62.59 73 ASP A C 1
ATOM 552 O O . ASP A 1 73 ? 16.255 2.176 2.342 1.00 62.59 73 ASP A O 1
ATOM 556 N N . ALA A 1 74 ? 17.166 1.438 0.430 1.00 60.97 74 ALA A N 1
ATOM 557 C CA . ALA A 1 74 ? 16.340 2.279 -0.443 1.00 60.97 74 ALA A CA 1
ATOM 558 C C . ALA A 1 74 ? 14.866 1.833 -0.422 1.00 60.97 74 ALA A C 1
ATOM 560 O O . ALA A 1 74 ? 13.939 2.656 -0.420 1.00 60.97 74 ALA A O 1
ATOM 561 N N . THR A 1 75 ? 14.663 0.522 -0.316 1.00 67.50 75 THR A N 1
ATOM 562 C CA . THR A 1 75 ? 13.370 -0.128 -0.135 1.00 67.50 75 THR A CA 1
ATOM 563 C C . THR A 1 75 ? 12.698 0.307 1.150 1.00 67.50 75 THR A C 1
ATOM 565 O O . THR A 1 75 ? 11.536 0.706 1.109 1.00 67.50 75 THR A O 1
ATOM 568 N N . GLN A 1 76 ? 13.412 0.294 2.279 1.00 73.69 76 GLN A N 1
ATOM 569 C CA . GLN A 1 76 ? 12.804 0.612 3.569 1.00 73.69 76 GLN A CA 1
ATOM 570 C C . GLN A 1 76 ? 12.155 2.003 3.560 1.00 73.69 76 GLN A C 1
ATOM 572 O O . GLN A 1 76 ? 11.017 2.151 3.995 1.00 73.69 76 GLN A O 1
ATOM 577 N N . LYS A 1 77 ? 12.816 2.999 2.956 1.00 76.19 77 LYS A N 1
ATOM 578 C CA . LYS A 1 77 ? 12.261 4.356 2.806 1.00 76.19 77 LYS A CA 1
ATOM 579 C C . LYS A 1 77 ? 11.004 4.392 1.938 1.00 76.19 77 LYS A C 1
ATOM 581 O O . LYS A 1 77 ? 10.061 5.117 2.246 1.00 76.19 77 LYS A O 1
ATOM 586 N N . SER A 1 78 ? 10.998 3.632 0.845 1.00 82.69 78 SER A N 1
ATOM 587 C CA . SER A 1 78 ? 9.851 3.554 -0.065 1.00 82.69 78 SER A CA 1
ATOM 588 C C . SER A 1 78 ? 8.661 2.863 0.603 1.00 82.69 78 SER A C 1
ATOM 590 O O . SER A 1 78 ? 7.525 3.316 0.465 1.00 82.69 78 SER A O 1
ATOM 592 N N . VAL A 1 79 ? 8.934 1.818 1.386 1.00 84.19 79 VAL A N 1
ATOM 593 C CA . VAL A 1 79 ? 7.940 1.107 2.189 1.00 84.19 79 VAL A CA 1
ATOM 594 C C . VAL A 1 79 ? 7.394 1.999 3.299 1.00 84.19 79 VAL A C 1
ATOM 596 O O . VAL A 1 79 ? 6.181 2.109 3.420 1.00 84.19 79 VAL A O 1
ATOM 599 N N . ASP A 1 80 ? 8.246 2.696 4.053 1.00 78.62 80 ASP A N 1
ATOM 600 C CA . ASP A 1 80 ? 7.824 3.649 5.089 1.00 78.62 80 ASP A CA 1
ATOM 601 C C . ASP A 1 80 ? 6.870 4.703 4.540 1.00 78.62 80 ASP A C 1
ATOM 603 O O . ASP A 1 80 ? 5.819 4.988 5.121 1.00 78.62 80 ASP A O 1
ATOM 607 N N . LEU A 1 81 ? 7.227 5.261 3.385 1.00 83.75 81 LEU A N 1
ATOM 608 C CA . LEU A 1 81 ? 6.413 6.255 2.715 1.00 83.75 81 LEU A CA 1
ATOM 609 C C . LEU A 1 81 ? 5.050 5.680 2.298 1.00 83.75 81 LEU A C 1
ATOM 611 O O . LEU A 1 81 ? 4.022 6.339 2.466 1.00 83.75 81 LEU A O 1
ATOM 615 N N . ALA A 1 82 ? 5.030 4.453 1.778 1.00 87.44 82 ALA A N 1
ATOM 616 C CA . ALA A 1 82 ? 3.812 3.788 1.335 1.00 87.44 82 ALA A CA 1
ATOM 617 C C . ALA A 1 82 ? 2.912 3.342 2.503 1.00 87.44 82 ALA A C 1
ATOM 619 O O . ALA A 1 82 ? 1.701 3.562 2.459 1.00 87.44 82 ALA A O 1
ATOM 620 N N . VAL A 1 83 ? 3.486 2.808 3.584 1.00 82.62 83 VAL A N 1
ATOM 621 C CA . VAL A 1 83 ? 2.758 2.475 4.821 1.00 82.62 83 VAL A CA 1
ATOM 622 C C . VAL A 1 83 ? 2.156 3.738 5.436 1.00 82.62 83 VAL A C 1
ATOM 624 O O . VAL A 1 83 ? 0.973 3.750 5.770 1.00 82.62 83 VAL A O 1
ATOM 627 N N . GLY A 1 84 ? 2.919 4.835 5.505 1.00 75.50 84 GLY A N 1
ATOM 628 C CA . GLY A 1 84 ? 2.411 6.130 5.970 1.00 75.50 84 GLY A CA 1
ATOM 629 C C . GLY A 1 84 ? 1.263 6.675 5.110 1.00 75.50 84 GLY A C 1
ATOM 630 O O . GLY A 1 84 ? 0.355 7.331 5.624 1.00 75.50 84 GLY A O 1
ATOM 631 N N . ALA A 1 85 ? 1.251 6.348 3.815 1.00 81.12 85 ALA A N 1
ATOM 632 C CA . ALA A 1 85 ? 0.152 6.641 2.892 1.00 81.12 85 ALA A CA 1
ATOM 633 C C . ALA A 1 85 ? -1.024 5.638 2.975 1.00 81.12 85 ALA A C 1
ATOM 635 O O . ALA A 1 85 ? -1.991 5.760 2.218 1.00 81.12 85 ALA A O 1
ATOM 636 N N . GLY A 1 86 ? -0.974 4.672 3.898 1.00 79.94 86 GLY A N 1
ATOM 637 C CA . GLY A 1 86 ? -2.053 3.726 4.187 1.00 79.94 86 GLY A CA 1
ATOM 638 C C . GLY A 1 86 ? -2.155 2.558 3.207 1.00 79.94 86 GLY A C 1
ATOM 639 O O . GLY A 1 86 ? -3.251 2.033 3.013 1.00 79.94 86 GLY A O 1
ATOM 640 N N . PHE A 1 87 ? -1.066 2.185 2.533 1.00 88.25 87 PHE A N 1
ATOM 641 C CA . PHE A 1 87 ? -1.030 0.989 1.688 1.00 88.25 87 PHE A CA 1
ATOM 642 C C . PHE A 1 87 ? -0.728 -0.278 2.487 1.00 88.25 87 PHE A C 1
ATOM 644 O O . PHE A 1 87 ? 0.093 -0.269 3.404 1.00 88.25 87 PHE A O 1
ATOM 651 N N . GLU A 1 88 ? -1.324 -1.388 2.059 1.00 88.94 88 GLU A N 1
ATOM 652 C CA . GLU A 1 88 ? -0.840 -2.721 2.403 1.00 88.94 88 GLU A CA 1
ATOM 653 C C . GLU A 1 88 ? 0.366 -3.048 1.515 1.00 88.94 88 GLU A C 1
ATOM 655 O O . GLU A 1 88 ? 0.282 -2.957 0.289 1.00 88.94 88 GLU A O 1
ATOM 660 N N . ILE A 1 89 ? 1.494 -3.422 2.117 1.00 91.50 89 ILE A N 1
ATOM 661 C CA . ILE A 1 89 ? 2.737 -3.675 1.382 1.00 91.50 89 ILE A CA 1
ATOM 662 C C . ILE A 1 89 ? 3.062 -5.162 1.378 1.00 91.50 89 ILE A C 1
ATOM 664 O O . ILE A 1 89 ? 3.152 -5.792 2.437 1.00 91.50 89 ILE A O 1
ATOM 668 N N . LYS A 1 90 ? 3.301 -5.699 0.181 1.00 93.50 90 LYS A N 1
ATOM 669 C CA . LYS A 1 90 ? 3.775 -7.064 -0.053 1.00 93.50 90 LYS A CA 1
ATOM 670 C C . LYS A 1 90 ? 5.082 -7.050 -0.830 1.00 93.50 90 LYS A C 1
ATOM 672 O O . LYS A 1 90 ? 5.291 -6.182 -1.674 1.00 93.50 90 LYS A O 1
ATOM 677 N N . ILE A 1 91 ? 5.949 -8.015 -0.555 1.00 91.25 91 ILE A N 1
ATOM 678 C CA . ILE A 1 91 ? 7.253 -8.156 -1.192 1.00 91.25 91 ILE A CA 1
ATOM 679 C C . ILE A 1 91 ? 7.271 -9.417 -2.047 1.00 91.25 91 ILE A C 1
ATOM 681 O O . ILE A 1 91 ? 7.114 -10.526 -1.535 1.00 91.25 91 ILE A O 1
ATOM 685 N N . ALA A 1 92 ? 7.483 -9.239 -3.348 1.00 92.38 92 ALA A N 1
ATOM 686 C CA . ALA A 1 92 ? 7.784 -10.320 -4.273 1.00 92.38 92 ALA A CA 1
ATOM 687 C C . ALA A 1 92 ? 9.298 -10.563 -4.261 1.00 92.38 92 ALA A C 1
ATOM 689 O O . ALA A 1 92 ? 10.087 -9.654 -4.521 1.00 92.38 92 ALA A O 1
ATOM 690 N N . ARG A 1 93 ? 9.717 -11.785 -3.920 1.00 87.31 93 ARG A N 1
ATOM 691 C CA . ARG A 1 93 ? 11.137 -12.152 -3.868 1.00 87.31 93 ARG A CA 1
ATOM 692 C C . ARG A 1 93 ? 11.613 -12.655 -5.223 1.00 87.31 93 ARG A C 1
ATOM 694 O O . ARG A 1 93 ? 11.108 -13.661 -5.716 1.00 87.31 93 ARG A O 1
ATOM 701 N N . VAL A 1 94 ? 12.654 -12.031 -5.761 1.00 86.12 94 VAL A N 1
ATOM 702 C CA . VAL A 1 94 ? 13.410 -12.578 -6.891 1.00 86.12 94 VAL A CA 1
ATOM 703 C C . VAL A 1 94 ? 14.384 -13.620 -6.341 1.00 86.12 94 VAL A C 1
ATOM 705 O O . VAL A 1 94 ? 15.328 -13.287 -5.631 1.00 86.12 94 VAL A O 1
ATOM 708 N N . SER A 1 95 ? 14.114 -14.901 -6.598 1.00 81.44 95 SER A N 1
ATOM 709 C CA . SER A 1 95 ? 14.956 -16.012 -6.135 1.00 81.44 95 SER A CA 1
ATOM 710 C C . SER A 1 95 ? 15.696 -16.631 -7.313 1.00 81.44 95 SER A C 1
ATOM 712 O O . SER A 1 95 ? 15.062 -17.018 -8.288 1.00 81.44 95 SER A O 1
ATOM 714 N N . GLY A 1 96 ? 17.021 -16.752 -7.207 1.00 81.88 96 GLY A N 1
ATOM 715 C CA . GLY A 1 96 ? 17.856 -17.378 -8.240 1.00 81.88 96 GLY A CA 1
ATOM 716 C C . GLY A 1 96 ? 18.208 -16.482 -9.432 1.00 81.88 96 GLY A C 1
ATOM 717 O O . GLY A 1 96 ? 18.955 -16.924 -10.291 1.00 81.88 96 GLY A O 1
ATOM 718 N N . ALA A 1 97 ? 17.742 -15.232 -9.452 1.00 85.31 97 ALA A N 1
ATOM 719 C CA . ALA A 1 97 ? 18.060 -14.245 -10.479 1.00 85.31 97 ALA A CA 1
ATOM 720 C C . ALA A 1 97 ? 18.444 -12.904 -9.843 1.00 85.31 97 ALA A C 1
ATOM 722 O O . ALA A 1 97 ? 18.184 -12.662 -8.660 1.00 85.31 97 ALA A O 1
ATOM 723 N N . LYS A 1 98 ? 19.080 -12.037 -10.634 1.00 82.31 98 LYS A N 1
ATOM 724 C CA . LYS A 1 98 ? 19.522 -10.719 -10.175 1.00 82.31 98 LYS A CA 1
ATOM 725 C C . LYS A 1 98 ? 18.345 -9.756 -10.020 1.00 82.31 98 LYS A C 1
ATOM 727 O O . LYS A 1 98 ? 18.213 -9.138 -8.965 1.00 82.31 98 LYS A O 1
ATOM 732 N N . ASP A 1 99 ? 17.515 -9.693 -11.055 1.00 86.50 99 ASP A N 1
ATOM 733 C CA . ASP A 1 99 ? 16.381 -8.788 -11.201 1.00 86.50 99 ASP A CA 1
ATOM 734 C C . ASP A 1 99 ? 15.155 -9.535 -11.785 1.00 86.50 99 ASP A C 1
ATOM 736 O O . ASP A 1 99 ? 15.258 -10.700 -12.207 1.00 86.50 99 ASP A O 1
ATOM 740 N N . PRO A 1 100 ? 13.956 -8.920 -11.773 1.00 88.62 100 PRO A N 1
ATOM 741 C CA . PRO A 1 100 ? 12.770 -9.516 -12.377 1.00 88.62 100 PRO A CA 1
ATOM 742 C C . PRO A 1 100 ? 12.934 -9.815 -13.871 1.00 88.62 100 PRO A C 1
ATOM 744 O O . PRO A 1 100 ? 12.445 -10.847 -14.330 1.00 88.62 100 PRO A O 1
ATOM 747 N N . ALA A 1 101 ? 13.606 -8.952 -14.641 1.00 90.06 101 ALA A N 1
ATOM 748 C CA . ALA A 1 101 ? 13.810 -9.169 -16.072 1.00 90.06 101 ALA A CA 1
ATOM 749 C C . ALA A 1 101 ? 14.568 -10.474 -16.367 1.00 90.06 101 ALA A C 1
ATOM 751 O O . ALA A 1 101 ? 14.157 -11.227 -17.255 1.00 90.06 101 ALA A O 1
ATOM 752 N N . ASP A 1 102 ? 15.632 -10.766 -15.627 1.00 89.88 102 ASP A N 1
ATOM 753 C CA . ASP A 1 102 ? 16.420 -11.988 -15.758 1.00 89.88 102 ASP A CA 1
ATOM 754 C C . ASP A 1 102 ? 15.623 -13.215 -15.301 1.00 89.88 102 ASP A C 1
ATOM 756 O O . ASP A 1 102 ? 15.600 -14.220 -16.014 1.00 89.88 102 ASP A O 1
ATOM 760 N N . LEU A 1 103 ? 14.854 -13.109 -14.208 1.00 91.06 103 LEU A N 1
ATOM 761 C CA . LEU A 1 103 ? 13.957 -14.189 -13.776 1.00 91.06 103 LEU A CA 1
ATOM 762 C C . LEU A 1 103 ? 12.911 -14.533 -14.847 1.00 91.06 103 LEU A C 1
ATOM 764 O O . LEU A 1 103 ? 12.611 -15.704 -15.081 1.00 91.06 103 LEU A O 1
ATOM 768 N N . ILE A 1 104 ? 12.359 -13.515 -15.514 1.00 92.81 104 ILE A N 1
ATOM 769 C CA . ILE A 1 104 ? 11.374 -13.693 -16.587 1.00 92.81 104 ILE A CA 1
ATOM 770 C C . ILE A 1 104 ? 12.016 -14.321 -17.825 1.00 92.81 104 ILE A C 1
ATOM 772 O O . ILE A 1 104 ? 11.387 -15.167 -18.457 1.00 92.81 104 ILE A O 1
ATOM 776 N N . LYS A 1 105 ? 13.248 -13.934 -18.185 1.00 91.00 105 LYS A N 1
ATOM 777 C CA . LYS A 1 105 ? 13.966 -14.546 -19.317 1.00 91.00 105 LYS A CA 1
ATOM 778 C C . LYS A 1 105 ? 14.212 -16.034 -19.094 1.00 91.00 105 LYS A C 1
ATOM 780 O O . LYS A 1 105 ? 14.079 -16.805 -20.040 1.00 91.00 105 LYS A O 1
ATOM 785 N N . GLU A 1 106 ? 14.575 -16.426 -17.876 1.00 90.81 106 GLU A N 1
ATOM 786 C CA . GLU A 1 106 ? 14.782 -17.834 -17.534 1.00 90.81 106 GLU A CA 1
ATOM 787 C C . GLU A 1 106 ? 13.463 -18.605 -17.519 1.00 90.81 106 GLU A C 1
ATOM 789 O O . GLU A 1 106 ? 13.327 -19.637 -18.179 1.00 90.81 106 GLU A O 1
ATOM 794 N N . ASN A 1 107 ? 12.481 -18.113 -16.759 1.00 90.88 107 ASN A N 1
ATOM 795 C CA . ASN A 1 107 ? 11.152 -18.700 -16.703 1.00 90.88 107 ASN A CA 1
ATOM 796 C C . ASN A 1 107 ? 10.108 -17.682 -16.198 1.00 90.88 107 ASN A C 1
ATOM 798 O O . ASN A 1 107 ? 10.021 -17.442 -14.987 1.00 90.88 107 ASN A O 1
ATOM 802 N N . PRO A 1 108 ? 9.219 -17.173 -17.073 1.00 91.25 108 PRO A N 1
ATOM 803 C CA . PRO A 1 108 ? 8.174 -16.221 -16.689 1.00 91.25 108 PRO A CA 1
ATOM 804 C C . PRO A 1 108 ? 7.269 -16.716 -15.551 1.00 91.25 108 PRO A C 1
ATOM 806 O O . PRO A 1 108 ? 6.756 -15.918 -14.764 1.00 91.25 108 PRO A O 1
ATOM 809 N N . GLN A 1 109 ? 7.116 -18.037 -15.402 1.00 91.81 109 GLN A N 1
ATOM 810 C CA . GLN A 1 109 ? 6.207 -18.617 -14.411 1.00 91.81 109 GLN A CA 1
ATOM 811 C C . GLN A 1 109 ? 6.779 -18.499 -13.002 1.00 91.81 109 GLN A C 1
ATOM 813 O O . GLN A 1 109 ? 6.014 -18.428 -12.040 1.00 91.81 109 GLN A O 1
ATOM 818 N N . ASN A 1 110 ? 8.105 -18.442 -12.863 1.00 91.31 110 ASN A N 1
ATOM 819 C CA . ASN A 1 110 ? 8.739 -18.187 -11.573 1.00 91.31 110 ASN A CA 1
ATOM 820 C C . ASN A 1 110 ? 8.438 -16.766 -11.103 1.00 91.31 110 ASN A C 1
ATOM 822 O O . ASN A 1 110 ? 8.137 -16.561 -9.930 1.00 91.31 110 ASN A O 1
ATOM 826 N N . TRP A 1 111 ? 8.441 -15.805 -12.027 1.00 93.69 111 TRP A N 1
ATOM 827 C CA . TRP A 1 111 ? 8.083 -14.432 -11.709 1.00 93.69 111 TRP A CA 1
ATOM 828 C C . TRP A 1 111 ? 6.606 -14.280 -11.342 1.00 93.69 111 TRP A C 1
ATOM 830 O O . TRP A 1 111 ? 6.279 -13.661 -10.330 1.00 93.69 111 TRP A O 1
ATOM 840 N N . PHE A 1 112 ? 5.708 -14.923 -12.093 1.00 91.69 112 PHE A N 1
ATOM 841 C CA . PHE A 1 112 ? 4.284 -14.941 -11.753 1.00 91.69 112 PHE A CA 1
ATOM 842 C C . PHE A 1 112 ? 4.043 -15.506 -10.347 1.00 91.69 112 PHE A C 1
ATOM 844 O O . PHE A 1 112 ? 3.360 -14.879 -9.537 1.00 91.69 112 PHE A O 1
ATOM 851 N N . LYS A 1 113 ? 4.666 -16.648 -10.028 1.00 91.69 113 LYS A N 1
ATOM 852 C CA . LYS A 1 113 ? 4.591 -17.258 -8.693 1.00 91.69 113 LYS A CA 1
ATOM 853 C C . LYS A 1 113 ? 5.158 -16.347 -7.610 1.00 91.69 113 LYS A C 1
ATOM 855 O O . LYS A 1 113 ? 4.558 -16.250 -6.549 1.00 91.69 113 LYS A O 1
ATOM 860 N N . ALA A 1 114 ? 6.274 -15.663 -7.865 1.00 92.12 114 ALA A N 1
ATOM 861 C CA . ALA A 1 114 ? 6.871 -14.740 -6.902 1.00 92.12 114 ALA A CA 1
ATOM 862 C C . ALA A 1 114 ? 5.935 -13.570 -6.556 1.00 92.12 114 ALA A C 1
ATOM 864 O O . ALA A 1 114 ? 5.860 -13.163 -5.398 1.00 92.12 114 ALA A O 1
ATOM 865 N N . VAL A 1 115 ? 5.200 -13.052 -7.544 1.00 93.25 115 VAL A N 1
ATOM 866 C CA . VAL A 1 115 ? 4.215 -11.977 -7.349 1.00 93.25 115 VAL A CA 1
ATOM 867 C C . VAL A 1 115 ? 2.945 -12.493 -6.669 1.00 93.25 115 VAL A C 1
ATOM 869 O O . VAL A 1 115 ? 2.411 -11.825 -5.786 1.00 93.25 115 VAL A O 1
ATOM 872 N N . GLU A 1 116 ? 2.469 -13.684 -7.033 1.00 91.56 116 GLU A N 1
ATOM 873 C CA . GLU A 1 116 ? 1.297 -14.317 -6.411 1.00 91.56 116 GLU A CA 1
ATOM 874 C C . GLU A 1 116 ? 1.552 -14.694 -4.942 1.00 91.56 116 GLU A C 1
ATOM 876 O O . GLU A 1 116 ? 0.691 -14.501 -4.084 1.00 91.56 116 GLU A O 1
ATOM 881 N N . GLN A 1 117 ? 2.760 -15.170 -4.637 1.00 92.00 117 GLN A N 1
ATOM 882 C CA . GLN A 1 117 ? 3.207 -15.551 -3.295 1.00 92.00 117 GLN A CA 1
ATOM 883 C C . GLN A 1 117 ? 3.875 -14.392 -2.540 1.00 92.00 117 GLN A C 1
ATOM 885 O O . GLN A 1 117 ? 4.551 -14.624 -1.536 1.00 92.00 117 GLN A O 1
ATOM 890 N N . ALA A 1 118 ? 3.707 -13.151 -3.009 1.00 92.94 118 ALA A N 1
ATOM 891 C CA . ALA A 1 118 ? 4.302 -11.986 -2.372 1.00 92.94 118 ALA A CA 1
ATOM 892 C C . ALA A 1 118 ? 3.870 -11.897 -0.901 1.00 92.94 118 ALA A C 1
ATOM 894 O O . ALA A 1 118 ? 2.677 -11.861 -0.578 1.00 92.94 118 ALA A O 1
ATOM 895 N N . SER A 1 119 ? 4.847 -11.861 0.001 1.00 90.81 119 SER A N 1
ATOM 896 C CA . SER A 1 119 ? 4.592 -11.917 1.437 1.00 90.81 119 SER A CA 1
ATOM 897 C C . SER A 1 119 ? 4.400 -10.516 2.012 1.00 90.81 119 SER A C 1
ATOM 899 O O . SER A 1 119 ? 5.031 -9.568 1.541 1.00 90.81 119 SER A O 1
ATOM 901 N N . PRO A 1 120 ? 3.549 -10.335 3.036 1.00 91.19 120 PRO A N 1
ATOM 902 C CA . PRO A 1 120 ? 3.435 -9.045 3.696 1.00 91.19 120 PRO A CA 1
ATOM 903 C C . PRO A 1 120 ? 4.790 -8.563 4.216 1.00 91.19 120 PRO A C 1
ATOM 905 O O . PRO A 1 120 ? 5.603 -9.353 4.703 1.00 91.19 120 PRO A O 1
ATOM 908 N N . PHE A 1 121 ? 5.019 -7.254 4.150 1.00 88.88 12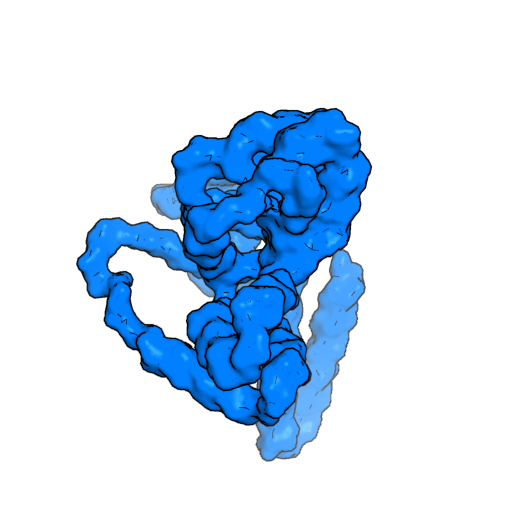1 PHE A N 1
ATOM 909 C CA . PHE A 1 121 ? 6.324 -6.673 4.449 1.00 88.88 121 PHE A CA 1
ATOM 910 C C . PHE A 1 121 ? 6.854 -7.024 5.847 1.00 88.88 121 PHE A C 1
ATOM 912 O O . PHE A 1 121 ? 8.031 -7.343 5.988 1.00 88.88 121 PHE A O 1
ATOM 919 N N . VAL A 1 122 ? 5.998 -7.031 6.875 1.00 88.69 122 VAL A N 1
ATOM 920 C CA . VAL A 1 122 ? 6.415 -7.383 8.244 1.00 88.69 122 VAL A CA 1
ATOM 921 C C . VAL A 1 122 ? 6.892 -8.839 8.321 1.00 88.69 122 VAL A C 1
ATOM 923 O O . VAL A 1 122 ? 7.945 -9.094 8.904 1.00 88.69 122 VAL A O 1
ATOM 926 N N . SER A 1 123 ? 6.191 -9.783 7.681 1.00 90.00 123 SER A N 1
ATOM 927 C CA . SER A 1 123 ? 6.638 -11.182 7.583 1.00 90.00 123 SER A CA 1
ATOM 928 C C . SER A 1 123 ? 7.971 -11.297 6.849 1.00 90.00 123 SER A C 1
ATOM 930 O O . SER A 1 123 ? 8.901 -11.928 7.350 1.00 90.00 123 SER A O 1
ATOM 932 N N . PHE A 1 124 ? 8.095 -10.630 5.697 1.00 87.81 124 PHE A N 1
ATOM 933 C CA . PHE A 1 124 ? 9.338 -10.594 4.929 1.00 87.81 124 PHE A CA 1
ATOM 934 C C . PHE A 1 124 ? 10.517 -10.101 5.779 1.00 87.81 124 PHE A C 1
ATOM 936 O O . PHE A 1 124 ? 11.609 -10.674 5.725 1.00 87.81 124 PHE A O 1
ATOM 943 N N . LEU A 1 125 ? 10.294 -9.057 6.578 1.00 85.50 125 LEU A N 1
ATOM 944 C CA . LEU A 1 125 ? 11.302 -8.455 7.437 1.00 85.50 125 LEU A CA 1
ATOM 945 C C . LEU A 1 125 ? 11.734 -9.412 8.552 1.00 85.50 125 LEU A C 1
ATOM 947 O O . LEU A 1 125 ? 12.929 -9.588 8.773 1.00 85.50 125 LEU A O 1
ATOM 951 N N . LEU A 1 126 ? 10.778 -10.066 9.218 1.00 88.31 126 LEU A N 1
ATOM 952 C CA . LEU A 1 126 ? 11.056 -11.050 10.265 1.00 88.31 126 LEU A CA 1
ATOM 953 C C . LEU A 1 126 ? 11.888 -12.218 9.735 1.00 88.31 126 LEU A C 1
ATOM 955 O O . LEU A 1 126 ? 12.896 -12.570 10.343 1.00 88.31 126 LEU A O 1
ATOM 959 N N . GLU A 1 127 ? 11.510 -12.775 8.585 1.00 87.00 127 GLU A N 1
ATOM 960 C CA . GLU A 1 127 ? 12.253 -13.860 7.938 1.00 87.00 127 GLU A CA 1
ATOM 961 C C . GLU A 1 127 ? 13.672 -13.422 7.558 1.00 87.00 127 GLU A C 1
ATOM 963 O O . GLU A 1 127 ? 14.644 -14.116 7.853 1.00 87.00 127 GLU A O 1
ATOM 968 N N . THR A 1 128 ? 13.811 -12.237 6.960 1.00 83.56 128 THR A N 1
ATOM 969 C CA . THR A 1 128 ? 15.116 -11.699 6.546 1.00 83.56 128 THR A CA 1
ATOM 970 C C . THR A 1 128 ? 16.030 -11.460 7.749 1.00 83.56 128 THR A C 1
ATOM 972 O O . THR A 1 128 ? 17.213 -11.804 7.715 1.00 83.56 128 THR A O 1
ATOM 975 N N . LEU A 1 129 ? 15.495 -10.892 8.831 1.00 85.19 129 LEU A N 1
ATOM 976 C CA . LEU A 1 129 ? 16.245 -10.630 10.059 1.00 85.19 129 LEU A CA 1
ATOM 977 C C . LEU A 1 129 ? 16.614 -11.923 10.794 1.00 85.19 129 LEU A C 1
ATOM 979 O O . LEU A 1 129 ? 17.697 -11.986 11.373 1.00 85.19 129 LEU A O 1
ATOM 983 N N . ALA A 1 130 ? 15.759 -12.947 10.747 1.00 87.12 130 ALA A N 1
ATOM 984 C CA . ALA A 1 130 ? 16.036 -14.253 11.339 1.00 87.12 130 ALA A CA 1
ATOM 985 C C . ALA A 1 130 ? 17.155 -14.994 10.590 1.00 87.12 130 ALA A C 1
ATOM 987 O O . ALA A 1 130 ? 17.985 -15.647 11.216 1.00 87.12 130 ALA A O 1
ATOM 988 N N . LEU A 1 131 ? 17.220 -14.855 9.260 1.00 84.56 131 LEU A N 1
ATOM 989 C CA . LEU A 1 131 ? 18.306 -15.417 8.450 1.00 84.56 131 LEU A CA 1
ATOM 990 C C . LEU A 1 131 ? 19.645 -14.705 8.691 1.00 84.56 131 LEU A C 1
ATOM 992 O O . LEU A 1 131 ? 20.688 -15.356 8.712 1.00 84.56 131 LEU A O 1
ATOM 996 N N . LYS A 1 132 ? 19.627 -13.378 8.880 1.00 81.38 132 LYS A N 1
ATOM 997 C CA . LYS A 1 132 ? 20.840 -12.576 9.126 1.00 81.38 132 LYS A CA 1
ATOM 998 C C . LYS A 1 132 ? 21.393 -12.733 10.545 1.00 81.38 132 LYS A C 1
ATOM 1000 O O . LYS A 1 132 ? 22.605 -12.661 10.727 1.00 81.38 132 LYS A O 1
ATOM 1005 N N . ASN A 1 133 ? 20.532 -12.935 11.542 1.00 83.12 133 ASN A N 1
ATOM 1006 C CA . ASN A 1 133 ? 20.919 -12.895 12.952 1.00 83.12 133 ASN A CA 1
ATOM 1007 C C . ASN A 1 133 ? 20.643 -14.221 13.655 1.00 83.12 133 ASN A C 1
ATOM 1009 O O . ASN A 1 133 ? 19.509 -14.523 14.017 1.00 83.12 133 ASN A O 1
ATOM 1013 N N . GLN A 1 134 ? 21.708 -14.974 13.929 1.00 80.31 134 GLN A N 1
ATOM 1014 C CA . GLN A 1 134 ? 21.611 -16.214 14.704 1.00 80.31 134 GLN A CA 1
ATOM 1015 C C . GLN A 1 134 ? 21.549 -15.968 16.222 1.00 80.31 134 GLN A C 1
ATOM 1017 O O . GLN A 1 134 ? 21.060 -16.821 16.960 1.00 80.31 134 GLN A O 1
ATOM 1022 N N . ASP A 1 135 ? 22.009 -14.805 16.701 1.00 89.88 135 ASP A N 1
ATOM 1023 C CA . ASP A 1 135 ? 21.913 -14.420 18.113 1.00 89.88 135 ASP A CA 1
ATOM 1024 C C . ASP A 1 135 ? 20.488 -13.916 18.444 1.00 89.88 135 ASP A C 1
ATOM 1026 O O . ASP A 1 135 ? 20.049 -12.899 17.886 1.00 89.88 135 ASP A O 1
ATOM 1030 N N . PRO A 1 136 ? 19.765 -14.558 19.390 1.00 86.81 136 PRO A N 1
ATOM 1031 C CA . PRO A 1 136 ? 18.404 -14.166 19.757 1.00 86.81 136 PRO A CA 1
ATOM 1032 C C . PRO A 1 136 ? 18.265 -12.734 20.292 1.00 86.81 136 PRO A C 1
ATOM 1034 O O . PRO A 1 136 ? 17.217 -12.111 20.111 1.00 86.81 136 PRO A O 1
ATOM 1037 N N . LEU A 1 137 ? 19.277 -12.202 20.982 1.00 87.44 137 LEU A N 1
ATOM 1038 C CA . LEU A 1 137 ? 19.251 -10.844 21.524 1.00 87.44 137 LEU A CA 1
ATOM 1039 C C . LEU A 1 137 ? 19.472 -9.806 20.422 1.00 87.44 137 LEU A C 1
ATOM 1041 O O . LEU A 1 137 ? 18.798 -8.773 20.421 1.00 87.44 137 LEU A O 1
ATOM 1045 N N . VAL A 1 138 ? 20.388 -10.075 19.488 1.00 88.31 138 VAL A N 1
ATOM 1046 C CA . VAL A 1 138 ? 20.617 -9.207 18.321 1.00 88.31 138 VAL A CA 1
ATOM 1047 C C . VAL A 1 138 ? 19.367 -9.182 17.447 1.00 88.31 138 VAL A C 1
ATOM 1049 O O . VAL A 1 138 ? 18.857 -8.101 17.160 1.00 88.31 138 VAL A O 1
ATOM 1052 N N . PHE A 1 139 ? 18.790 -10.350 17.149 1.00 88.00 139 PHE A N 1
ATOM 1053 C CA . PHE A 1 139 ? 17.539 -10.463 16.400 1.00 88.00 139 PHE A CA 1
ATOM 1054 C C . PHE A 1 139 ? 16.407 -9.641 17.034 1.00 88.00 139 PHE A C 1
ATOM 1056 O O . PHE A 1 139 ? 15.790 -8.814 16.365 1.00 88.00 139 PHE A O 1
ATOM 1063 N N . LYS A 1 140 ? 16.183 -9.775 18.350 1.00 89.62 140 LYS A N 1
ATOM 1064 C CA . LYS A 1 140 ? 15.175 -8.982 19.082 1.00 89.62 140 LYS A CA 1
ATOM 1065 C C . LYS A 1 140 ? 15.401 -7.477 18.956 1.00 89.62 140 LYS A C 1
ATOM 1067 O O . LYS A 1 140 ? 14.444 -6.731 18.746 1.00 89.62 140 LYS A O 1
ATOM 1072 N N . LYS A 1 141 ? 16.652 -7.022 19.086 1.00 87.81 141 LYS A N 1
ATOM 1073 C CA . LYS A 1 141 ? 17.006 -5.601 18.954 1.00 87.81 141 LYS A CA 1
ATOM 1074 C C . LYS A 1 141 ? 16.763 -5.090 17.537 1.00 87.81 141 LYS A C 1
ATOM 1076 O O . LYS A 1 141 ? 16.231 -3.993 17.381 1.00 87.81 141 LYS A O 1
ATOM 1081 N N . GLU A 1 142 ? 17.112 -5.868 16.516 1.00 84.62 142 GLU A N 1
ATOM 1082 C CA . GLU A 1 142 ? 16.899 -5.473 15.123 1.00 84.62 142 GLU A CA 1
ATOM 1083 C C . GLU A 1 142 ? 15.420 -5.454 14.741 1.00 84.62 142 GLU A C 1
ATOM 1085 O O . GLU A 1 142 ? 14.971 -4.487 14.131 1.00 84.62 142 GLU A O 1
ATOM 1090 N N . VAL A 1 143 ? 14.633 -6.442 15.174 1.00 87.94 143 VAL A N 1
ATOM 1091 C CA . VAL A 1 143 ? 13.172 -6.428 14.991 1.00 87.94 143 VAL A CA 1
ATOM 1092 C C . VAL A 1 143 ? 12.558 -5.210 15.684 1.00 87.94 143 VAL A C 1
ATOM 1094 O O . VAL A 1 143 ? 11.735 -4.515 15.091 1.00 87.94 143 VAL A O 1
ATOM 1097 N N . GLY A 1 144 ? 13.009 -4.884 16.898 1.00 86.69 144 GLY A N 1
ATOM 1098 C CA . GLY A 1 144 ? 12.602 -3.665 17.599 1.00 86.69 144 GLY A CA 1
ATOM 1099 C C . GLY A 1 144 ? 12.947 -2.378 16.843 1.00 86.69 144 GLY A C 1
ATOM 1100 O O . GLY A 1 144 ? 12.153 -1.442 16.819 1.00 86.69 144 GLY A O 1
ATOM 1101 N N . ARG A 1 145 ? 14.117 -2.336 16.198 1.00 84.50 145 ARG A N 1
ATOM 1102 C CA . ARG A 1 145 ? 14.612 -1.169 15.453 1.00 84.50 145 ARG A CA 1
ATOM 1103 C C . ARG A 1 145 ? 13.938 -0.991 14.096 1.00 84.50 145 ARG A C 1
ATOM 1105 O O . ARG A 1 145 ? 13.763 0.145 13.670 1.00 84.50 145 ARG A O 1
ATOM 1112 N N . VAL A 1 146 ? 13.633 -2.086 13.407 1.00 81.94 146 VAL A N 1
ATOM 1113 C CA . VAL A 1 146 ? 13.186 -2.062 12.010 1.00 81.94 146 VAL A CA 1
ATOM 1114 C C . VAL A 1 146 ? 11.688 -2.348 11.928 1.00 81.94 146 VAL A C 1
ATOM 1116 O O . VAL A 1 146 ? 10.960 -1.514 11.416 1.00 81.94 146 VAL A O 1
ATOM 1119 N N . ALA A 1 147 ? 11.184 -3.446 12.501 1.00 86.44 147 ALA A N 1
ATOM 1120 C CA . ALA A 1 147 ? 9.781 -3.852 12.351 1.00 86.44 147 ALA A CA 1
ATOM 1121 C C . ALA A 1 147 ? 8.795 -2.999 13.169 1.00 86.44 147 ALA A C 1
ATOM 1123 O O . ALA A 1 147 ? 7.744 -2.611 12.657 1.00 86.44 147 ALA A O 1
ATOM 1124 N N . LEU A 1 148 ? 9.111 -2.694 14.436 1.00 88.88 148 LEU A N 1
ATOM 1125 C CA . LEU A 1 148 ? 8.170 -1.985 15.319 1.00 88.88 148 LEU A CA 1
ATOM 1126 C C . LEU A 1 148 ? 7.823 -0.561 14.852 1.00 88.88 148 LEU A C 1
ATOM 1128 O O . LEU A 1 148 ? 6.648 -0.207 14.953 1.00 88.88 148 LEU A O 1
ATOM 1132 N N . PRO A 1 149 ? 8.754 0.256 14.314 1.00 85.19 149 PRO A N 1
ATOM 1133 C CA . PRO A 1 149 ? 8.398 1.543 13.718 1.00 85.19 149 PRO A CA 1
ATOM 1134 C C . PRO A 1 149 ? 7.388 1.431 12.572 1.00 85.19 149 PRO A C 1
ATOM 1136 O O . PRO A 1 149 ? 6.468 2.244 12.509 1.00 85.19 149 PRO A O 1
ATOM 1139 N N . HIS A 1 150 ? 7.504 0.407 11.718 1.00 82.62 150 HIS A N 1
ATOM 1140 C CA . HIS A 1 150 ? 6.541 0.172 10.638 1.00 82.62 150 HIS A CA 1
ATOM 1141 C C . HIS A 1 150 ? 5.159 -0.208 11.180 1.00 82.62 150 HIS A C 1
ATOM 1143 O O . HIS A 1 150 ? 4.150 0.276 10.685 1.00 82.62 150 HIS A O 1
ATOM 1149 N N . ILE A 1 151 ? 5.092 -1.032 12.230 1.00 85.88 151 ILE A N 1
ATOM 1150 C CA . ILE A 1 151 ? 3.817 -1.359 12.889 1.00 85.88 151 ILE A CA 1
ATOM 1151 C C . ILE A 1 151 ? 3.227 -0.102 13.549 1.00 85.88 151 ILE A C 1
ATOM 1153 O O . ILE A 1 151 ? 2.031 0.163 13.450 1.00 85.88 151 ILE A O 1
ATOM 1157 N N . ALA A 1 152 ? 4.064 0.730 14.173 1.00 86.06 152 ALA A N 1
ATOM 1158 C CA . ALA A 1 152 ? 3.629 1.968 14.811 1.00 86.06 152 ALA A CA 1
ATOM 1159 C C . ALA A 1 152 ? 3.040 2.992 13.820 1.00 86.06 152 ALA A C 1
ATOM 1161 O O . ALA A 1 152 ? 2.160 3.762 14.218 1.00 86.06 152 ALA A O 1
ATOM 1162 N N . SER A 1 153 ? 3.502 3.005 12.563 1.00 80.38 153 SER A N 1
ATOM 1163 C CA . SER A 1 153 ? 3.030 3.916 11.509 1.00 80.38 153 SER A CA 1
ATOM 1164 C C . SER A 1 153 ? 1.772 3.439 10.774 1.00 80.38 153 SER A C 1
ATOM 1166 O O . SER A 1 153 ? 1.180 4.221 10.029 1.00 80.38 153 SER A O 1
ATOM 1168 N N . MET A 1 154 ? 1.318 2.201 11.006 1.00 78.94 154 MET A N 1
ATOM 1169 C CA . MET A 1 154 ? 0.058 1.697 10.449 1.00 78.94 154 MET A CA 1
ATOM 1170 C C . MET A 1 154 ? -1.137 2.537 10.927 1.00 78.94 154 MET A C 1
ATOM 1172 O O . MET A 1 154 ? -1.166 3.043 12.051 1.00 78.94 154 MET A O 1
ATOM 1176 N N . GLN A 1 155 ? -2.156 2.679 10.080 1.00 73.81 155 GLN A N 1
ATOM 1177 C CA . GLN A 1 155 ? -3.368 3.433 10.428 1.00 73.81 155 GLN A CA 1
ATOM 1178 C C . GLN A 1 155 ? -4.408 2.559 11.151 1.00 73.81 155 GLN A C 1
ATOM 1180 O O . GLN A 1 155 ? -5.061 3.030 12.076 1.00 73.81 155 GLN A O 1
ATOM 1185 N N . SER A 1 156 ? -4.522 1.282 10.772 1.00 78.00 156 SER A N 1
ATOM 1186 C CA . SER A 1 156 ? -5.467 0.316 11.349 1.00 78.00 156 SER A CA 1
ATOM 1187 C C . SER A 1 156 ? -4.960 -0.247 12.680 1.00 78.00 156 SER A C 1
ATOM 1189 O O . SER A 1 156 ? -3.885 -0.843 12.740 1.00 78.00 156 SER A O 1
ATOM 1191 N N . GLU A 1 157 ? -5.742 -0.101 13.754 1.00 79.31 157 GLU A N 1
ATOM 1192 C CA . GLU A 1 157 ? -5.434 -0.722 15.055 1.00 79.31 157 GLU A CA 1
ATOM 1193 C C . GLU A 1 157 ? -5.583 -2.253 15.022 1.00 79.31 157 GLU A C 1
ATOM 1195 O O . GLU A 1 157 ? -4.893 -2.958 15.757 1.00 79.31 157 GLU A O 1
ATOM 1200 N N . ILE A 1 158 ? -6.425 -2.778 14.125 1.00 82.38 158 ILE A N 1
ATOM 1201 C CA . ILE A 1 158 ? -6.588 -4.224 13.916 1.00 82.38 158 ILE A CA 1
ATOM 1202 C C . ILE A 1 158 ? -5.318 -4.807 13.290 1.00 82.38 158 ILE A C 1
ATOM 1204 O O . ILE A 1 158 ? -4.797 -5.808 13.781 1.00 82.38 158 ILE A O 1
ATOM 1208 N N . ASP A 1 159 ? -4.777 -4.148 12.261 1.00 82.12 159 ASP A N 1
ATOM 1209 C CA . ASP A 1 159 ? -3.551 -4.602 11.595 1.00 82.12 159 ASP A CA 1
ATOM 1210 C C . ASP A 1 159 ? -2.367 -4.536 12.562 1.00 82.12 159 ASP A C 1
ATOM 1212 O O . ASP A 1 159 ? -1.553 -5.460 12.613 1.00 82.12 159 ASP A O 1
ATOM 1216 N N . LYS A 1 160 ? -2.305 -3.491 13.401 1.00 85.81 160 LYS A N 1
ATOM 1217 C CA . LYS A 1 160 ? -1.312 -3.405 14.479 1.00 85.81 160 LYS A CA 1
ATOM 1218 C C . LYS A 1 160 ? -1.408 -4.586 15.425 1.00 85.81 160 LYS A C 1
ATOM 1220 O O . LYS A 1 160 ? -0.391 -5.221 15.677 1.00 85.81 160 LYS A O 1
ATOM 1225 N N . ALA A 1 161 ? -2.601 -4.885 15.937 1.00 86.19 161 ALA A N 1
ATOM 1226 C CA . ALA A 1 161 ? -2.793 -5.990 16.868 1.00 86.19 161 ALA A CA 1
ATOM 1227 C C . ALA A 1 161 ? -2.396 -7.334 16.244 1.00 86.19 161 ALA A C 1
ATOM 1229 O O . ALA A 1 161 ? -1.660 -8.101 16.864 1.00 86.19 161 ALA A O 1
ATOM 1230 N N . HIS A 1 162 ? -2.789 -7.575 14.991 1.00 89.00 162 HIS A N 1
ATOM 1231 C CA . HIS A 1 162 ? -2.369 -8.759 14.247 1.00 89.00 162 HIS A CA 1
ATOM 1232 C C . HIS A 1 162 ? -0.838 -8.872 14.169 1.00 89.00 162 HIS A C 1
ATOM 1234 O O . HIS A 1 162 ? -0.267 -9.891 14.564 1.00 89.00 162 HIS A O 1
ATOM 1240 N N . TRP A 1 163 ? -0.156 -7.816 13.716 1.00 90.88 163 TRP A N 1
ATOM 1241 C CA . TRP A 1 163 ? 1.300 -7.835 13.563 1.00 90.88 163 TRP A CA 1
ATOM 1242 C C . TRP A 1 163 ? 2.051 -7.876 14.892 1.00 90.88 163 TRP A C 1
ATOM 1244 O O . TRP A 1 163 ? 3.104 -8.508 14.967 1.00 90.88 163 TRP A O 1
ATOM 1254 N N . VAL A 1 164 ? 1.516 -7.272 15.954 1.00 93.19 164 VAL A N 1
ATOM 1255 C CA . VAL A 1 164 ? 2.068 -7.406 17.308 1.00 93.19 164 VAL A CA 1
ATOM 1256 C C . VAL A 1 164 ? 2.019 -8.861 17.767 1.00 93.19 164 VAL A C 1
ATOM 1258 O O . VAL A 1 164 ? 3.032 -9.347 18.269 1.00 93.19 164 VAL A O 1
ATOM 1261 N N . GLY A 1 165 ? 0.918 -9.578 17.526 1.00 92.44 165 GLY A N 1
ATOM 1262 C CA . GLY A 1 165 ? 0.819 -11.009 17.824 1.00 92.44 165 GLY A CA 1
ATOM 1263 C C . GLY A 1 165 ? 1.837 -11.846 17.040 1.00 92.44 165 GLY A C 1
ATOM 1264 O O . GLY A 1 165 ? 2.552 -12.672 17.614 1.00 92.44 165 GLY A O 1
ATOM 1265 N N . VAL A 1 166 ? 1.996 -11.576 15.739 1.00 92.62 166 VAL A N 1
ATOM 1266 C CA . VAL A 1 166 ? 2.997 -12.258 14.893 1.00 92.62 166 VAL A CA 1
ATOM 1267 C C . VAL A 1 166 ? 4.426 -12.003 15.394 1.00 92.62 166 VAL A C 1
ATOM 1269 O O . VAL A 1 166 ? 5.214 -12.941 15.544 1.00 92.62 166 VAL A O 1
ATOM 1272 N N . VAL A 1 167 ? 4.771 -10.749 15.703 1.00 92.88 167 VAL A N 1
ATOM 1273 C CA . VAL A 1 167 ? 6.097 -10.381 16.230 1.00 92.88 167 VAL A CA 1
ATOM 1274 C C . VAL A 1 167 ? 6.322 -10.974 17.623 1.00 92.88 167 VAL A C 1
ATOM 1276 O O . VAL A 1 167 ? 7.411 -11.467 17.914 1.00 92.88 167 VAL A O 1
ATOM 1279 N N . SER A 1 168 ? 5.306 -10.969 18.484 1.00 93.88 168 SER A N 1
ATOM 1280 C CA . SER A 1 168 ? 5.345 -11.572 19.821 1.00 93.88 168 SER A CA 1
ATOM 1281 C C . SER A 1 168 ? 5.703 -13.053 19.753 1.00 93.88 168 SER A C 1
ATOM 1283 O O . SER A 1 168 ? 6.631 -13.490 20.446 1.00 93.88 168 SER A O 1
ATOM 1285 N N . ALA A 1 169 ? 5.039 -13.797 18.865 1.00 92.31 169 ALA A N 1
ATOM 1286 C CA . ALA A 1 169 ? 5.313 -15.208 18.631 1.00 92.31 169 ALA A CA 1
ATOM 1287 C C . ALA A 1 169 ? 6.745 -15.429 18.116 1.00 92.31 169 ALA A C 1
ATOM 1289 O O . ALA A 1 169 ? 7.473 -16.262 18.662 1.00 92.31 169 ALA A O 1
ATOM 1290 N N . ALA A 1 170 ? 7.187 -14.638 17.131 1.00 89.88 170 ALA A N 1
ATOM 1291 C CA . ALA A 1 170 ? 8.534 -14.736 16.565 1.00 89.88 170 ALA A CA 1
ATOM 1292 C C . ALA A 1 170 ? 9.638 -14.444 17.599 1.00 89.88 170 ALA A C 1
ATOM 1294 O O . ALA A 1 170 ? 10.658 -15.134 17.645 1.00 89.88 170 ALA A O 1
ATOM 1295 N N . LEU A 1 171 ? 9.435 -13.447 18.466 1.00 90.19 171 LEU A N 1
ATOM 1296 C CA . LEU A 1 171 ? 10.406 -13.054 19.493 1.00 90.19 171 LEU A CA 1
ATOM 1297 C C . LEU A 1 171 ? 10.296 -13.869 20.791 1.00 90.19 171 LEU A C 1
ATOM 1299 O O . LEU A 1 171 ? 11.167 -13.744 21.663 1.00 90.19 171 LEU A O 1
ATOM 1303 N N . LYS A 1 172 ? 9.241 -14.679 20.952 1.00 90.62 172 LYS A N 1
ATOM 1304 C CA . LYS A 1 172 ? 8.874 -15.337 22.219 1.00 90.62 172 LYS A CA 1
ATOM 1305 C C . LYS A 1 172 ? 8.818 -14.320 23.365 1.00 90.62 172 LYS A C 1
ATOM 1307 O O . LYS A 1 172 ? 9.486 -14.465 24.391 1.00 90.62 172 LYS A O 1
ATOM 1312 N N . MET A 1 173 ? 8.091 -13.229 23.144 1.00 89.81 173 MET A N 1
ATOM 1313 C CA . MET A 1 173 ? 7.930 -12.122 24.092 1.00 89.81 173 MET A CA 1
ATOM 1314 C C . MET A 1 173 ? 6.456 -11.822 24.302 1.00 89.81 173 MET A C 1
ATOM 1316 O O . MET A 1 173 ? 5.668 -11.971 23.382 1.00 89.81 173 MET A O 1
ATOM 1320 N N . ARG A 1 174 ? 6.089 -11.348 25.492 1.00 90.50 174 ARG A N 1
ATOM 1321 C CA . ARG A 1 174 ? 4.724 -10.887 25.770 1.00 90.50 174 ARG A CA 1
ATOM 1322 C C . ARG A 1 174 ? 4.361 -9.668 24.916 1.00 90.50 174 ARG A C 1
ATOM 1324 O O . ARG A 1 174 ? 5.195 -8.769 24.772 1.00 90.50 174 ARG A O 1
ATOM 1331 N N . GLU A 1 175 ? 3.134 -9.628 24.402 1.00 90.62 175 GLU A N 1
ATOM 1332 C CA . GLU A 1 175 ? 2.633 -8.522 23.575 1.00 90.62 175 GLU A CA 1
ATOM 1333 C C . GLU A 1 175 ? 2.678 -7.180 24.310 1.00 90.62 175 GLU A C 1
ATOM 1335 O O . GLU A 1 175 ? 3.019 -6.164 23.704 1.00 90.62 175 GLU A O 1
ATOM 1340 N N . GLU A 1 176 ? 2.435 -7.161 25.627 1.00 90.19 176 GLU A N 1
ATOM 1341 C CA . GLU A 1 176 ? 2.449 -5.924 26.421 1.00 90.19 176 GLU A CA 1
ATOM 1342 C C . GLU A 1 176 ? 3.786 -5.180 26.307 1.00 90.19 176 GLU A C 1
ATOM 1344 O O . GLU A 1 176 ? 3.816 -3.949 26.260 1.00 90.19 176 GLU A O 1
ATOM 1349 N N . ASN A 1 177 ? 4.900 -5.913 26.212 1.00 89.12 177 ASN A N 1
ATOM 1350 C CA . ASN A 1 177 ? 6.226 -5.316 26.053 1.00 89.12 177 ASN A CA 1
ATOM 1351 C C . ASN A 1 177 ? 6.375 -4.629 24.686 1.00 89.12 177 ASN A C 1
ATOM 1353 O O . ASN A 1 177 ? 7.015 -3.582 24.585 1.00 89.12 177 ASN A O 1
ATOM 1357 N N . LEU A 1 178 ? 5.782 -5.205 23.636 1.00 90.06 178 LEU A N 1
ATOM 1358 C CA . LEU A 1 178 ? 5.811 -4.645 22.284 1.00 90.06 178 LEU A CA 1
ATOM 1359 C C . LEU A 1 178 ? 4.920 -3.403 22.194 1.00 90.06 178 LEU A C 1
ATOM 1361 O O . LEU A 1 178 ? 5.347 -2.380 21.660 1.00 90.06 178 LEU A O 1
ATOM 1365 N N . TRP A 1 179 ? 3.730 -3.449 22.797 1.00 89.69 179 TRP A N 1
ATOM 1366 C CA . TRP A 1 179 ? 2.823 -2.303 22.879 1.00 89.69 179 TRP A CA 1
ATOM 1367 C C . TRP A 1 179 ? 3.429 -1.113 23.629 1.00 89.69 179 TRP A C 1
ATOM 1369 O O . TRP A 1 179 ? 3.248 0.040 23.217 1.00 89.69 179 TRP A O 1
ATOM 1379 N N . GLN A 1 180 ? 4.189 -1.363 24.700 1.00 87.81 180 GLN A N 1
ATOM 1380 C CA . GLN A 1 180 ? 4.930 -0.314 25.408 1.00 87.81 180 GLN A CA 1
ATOM 1381 C C . GLN A 1 180 ? 5.975 0.353 24.510 1.00 87.81 180 GLN A C 1
ATOM 1383 O O . GLN A 1 180 ? 6.087 1.582 24.508 1.00 87.81 180 GLN A O 1
ATOM 1388 N N . GLU A 1 181 ? 6.716 -0.430 23.728 1.00 84.94 181 GLU A N 1
ATOM 1389 C CA . GLU A 1 181 ? 7.737 0.106 22.829 1.00 84.94 181 GLU A CA 1
ATOM 1390 C C . GLU A 1 181 ? 7.114 0.882 21.659 1.00 84.94 181 GLU A C 1
ATOM 1392 O O . GLU A 1 181 ? 7.524 2.009 21.385 1.00 84.94 181 GLU A O 1
ATOM 1397 N N . ILE A 1 182 ? 6.036 0.372 21.054 1.00 87.06 182 ILE A N 1
ATOM 1398 C CA . ILE A 1 182 ? 5.251 1.090 20.031 1.00 87.06 182 ILE A CA 1
ATOM 1399 C C . ILE A 1 182 ? 4.736 2.432 20.575 1.00 87.06 182 ILE A C 1
ATOM 1401 O O . ILE A 1 182 ? 4.842 3.472 19.919 1.00 87.06 182 ILE A O 1
ATOM 1405 N N . SER A 1 183 ? 4.227 2.443 21.808 1.00 84.88 183 SER A N 1
ATOM 1406 C CA . SER A 1 183 ? 3.747 3.665 22.466 1.00 84.88 183 SER A CA 1
ATOM 1407 C C . SER A 1 183 ? 4.871 4.679 22.709 1.00 84.88 183 SER A C 1
ATOM 1409 O O . SER A 1 183 ? 4.667 5.888 22.560 1.00 84.88 183 SER A O 1
ATOM 1411 N N . ARG A 1 184 ? 6.079 4.210 23.052 1.00 84.56 184 ARG A N 1
ATOM 1412 C CA . ARG A 1 184 ? 7.273 5.060 23.182 1.00 84.56 184 ARG A CA 1
ATOM 1413 C C . ARG A 1 184 ? 7.705 5.639 21.844 1.00 84.56 184 ARG A C 1
ATOM 1415 O O . ARG A 1 184 ? 8.033 6.823 21.803 1.00 84.56 184 ARG A O 1
ATOM 1422 N N . LEU A 1 185 ? 7.678 4.847 20.773 1.00 80.38 185 LEU A N 1
ATOM 1423 C CA . LEU A 1 185 ? 8.008 5.303 19.422 1.00 80.38 185 LEU A CA 1
ATOM 1424 C C . LEU A 1 185 ? 7.057 6.417 18.970 1.00 80.38 185 LEU A C 1
ATOM 1426 O O . LEU A 1 185 ? 7.531 7.456 18.520 1.00 80.38 185 LEU A O 1
ATOM 1430 N N . ARG A 1 186 ? 5.746 6.282 19.221 1.00 69.38 186 ARG A N 1
ATOM 1431 C CA . ARG A 1 186 ? 4.760 7.351 18.954 1.00 69.38 186 ARG A CA 1
ATOM 1432 C C . ARG A 1 186 ? 5.052 8.637 19.733 1.00 69.38 186 ARG A C 1
ATOM 1434 O O . ARG A 1 186 ? 4.931 9.727 19.187 1.00 69.38 186 ARG A O 1
ATOM 1441 N N . ARG A 1 187 ? 5.450 8.527 21.007 1.00 60.06 187 ARG A N 1
ATOM 1442 C CA . ARG A 1 187 ? 5.784 9.687 21.861 1.00 60.06 187 ARG A CA 1
ATOM 1443 C C . ARG A 1 187 ? 7.125 10.336 21.508 1.00 60.06 187 ARG A C 1
ATOM 1445 O O . ARG A 1 187 ? 7.272 11.540 21.683 1.00 60.06 187 ARG A O 1
ATOM 1452 N N . LYS A 1 188 ? 8.093 9.558 21.010 1.00 54.84 188 LYS A N 1
ATOM 1453 C CA . LYS A 1 188 ? 9.399 10.029 20.511 1.00 54.84 188 LYS A CA 1
ATOM 1454 C C . LYS A 1 188 ? 9.345 10.630 19.106 1.00 54.84 188 LYS A C 1
ATOM 1456 O O . LYS A 1 188 ? 10.377 11.090 18.623 1.00 54.84 188 LYS A O 1
ATOM 1461 N N . SER A 1 189 ? 8.165 10.727 18.503 1.00 41.53 189 SER A N 1
ATOM 1462 C CA . SER A 1 189 ? 7.915 11.532 17.308 1.00 41.53 189 SER A CA 1
ATOM 1463 C C . SER A 1 189 ? 7.321 12.926 17.625 1.00 41.53 189 SER A C 1
ATOM 1465 O O . SER A 1 189 ? 6.283 13.261 17.053 1.00 41.53 189 SER A O 1
ATOM 1467 N N . PRO A 1 190 ? 7.907 13.789 18.491 1.00 35.84 190 PRO A N 1
ATOM 1468 C CA . PRO A 1 190 ? 7.545 15.197 18.492 1.00 35.84 190 PRO A CA 1
ATOM 1469 C C . PRO A 1 190 ? 8.216 15.885 17.293 1.00 35.84 190 PRO A C 1
ATOM 1471 O O . PRO A 1 190 ? 9.434 15.830 17.132 1.00 35.84 190 PRO A O 1
ATOM 1474 N N . GLN A 1 191 ? 7.393 16.506 16.444 1.00 40.31 191 GLN A N 1
ATOM 1475 C CA . GLN A 1 191 ? 7.706 17.665 15.593 1.00 40.31 191 GLN A CA 1
ATOM 1476 C C . GLN A 1 191 ? 9.205 17.919 15.315 1.00 40.31 191 GLN A C 1
ATOM 1478 O O . GLN A 1 191 ? 9.851 18.729 15.976 1.00 40.31 191 GLN A O 1
ATOM 1483 N N . LYS A 1 192 ? 9.746 17.302 14.262 1.00 30.98 192 LYS A N 1
ATOM 1484 C CA . LYS A 1 192 ? 10.974 17.771 13.597 1.00 30.98 192 LYS A CA 1
ATOM 1485 C C . LYS A 1 192 ? 10.780 17.810 12.083 1.00 30.98 192 LYS A C 1
ATOM 1487 O O . LYS A 1 192 ? 11.444 17.097 11.345 1.00 30.98 192 LYS A O 1
ATOM 1492 N N . SER A 1 193 ? 9.846 18.654 11.648 1.00 33.50 193 SER A N 1
ATOM 1493 C CA . SER A 1 193 ? 9.752 19.176 10.273 1.00 33.50 193 SER A CA 1
ATOM 1494 C C . SER A 1 193 ? 8.572 20.149 10.143 1.00 33.50 193 SER A C 1
ATOM 1496 O O . SER A 1 193 ? 7.674 19.975 9.329 1.00 33.50 193 SER A O 1
ATOM 1498 N N . ALA A 1 194 ? 8.567 21.205 10.955 1.00 31.23 194 ALA A N 1
ATOM 1499 C CA . ALA A 1 194 ? 7.716 22.372 10.733 1.00 31.23 194 ALA A CA 1
ATOM 1500 C C . ALA A 1 194 ? 8.608 23.617 10.672 1.00 31.23 194 ALA A C 1
ATOM 1502 O O . ALA A 1 194 ? 8.642 24.396 11.613 1.00 31.23 194 ALA A O 1
ATOM 1503 N N . ASN A 1 195 ? 9.437 23.696 9.624 1.00 29.06 195 ASN A N 1
ATOM 1504 C CA . ASN A 1 195 ? 9.976 24.938 9.046 1.00 29.06 195 ASN A CA 1
ATOM 1505 C C . ASN A 1 195 ? 10.926 24.625 7.879 1.00 29.06 195 ASN A C 1
ATOM 1507 O O . ASN A 1 195 ? 12.097 24.990 7.883 1.00 29.06 195 ASN A O 1
ATOM 1511 N N . ILE A 1 196 ? 10.405 23.955 6.850 1.00 34.03 196 ILE A N 1
ATOM 1512 C CA . ILE A 1 196 ? 10.937 24.125 5.496 1.00 34.03 196 ILE A CA 1
ATOM 1513 C C . ILE A 1 196 ? 9.752 24.522 4.624 1.00 34.03 196 ILE A C 1
ATOM 1515 O O . ILE A 1 196 ? 8.723 23.853 4.586 1.00 34.03 196 ILE A O 1
ATOM 1519 N N . ILE A 1 197 ? 9.901 25.694 4.024 1.00 36.19 197 ILE A N 1
ATOM 1520 C CA . ILE A 1 197 ? 8.961 26.375 3.147 1.00 36.19 197 ILE A CA 1
ATOM 1521 C C . ILE A 1 197 ? 8.590 25.449 1.980 1.00 36.19 197 ILE A C 1
ATOM 1523 O O . ILE A 1 197 ? 9.463 24.896 1.317 1.00 36.19 197 ILE A O 1
ATOM 1527 N N . GLY A 1 198 ? 7.285 25.301 1.748 1.00 33.09 198 GLY A N 1
ATOM 1528 C CA . GLY A 1 198 ? 6.693 24.451 0.715 1.00 33.09 198 GLY A CA 1
ATOM 1529 C C . GLY A 1 198 ? 5.757 23.428 1.345 1.00 33.09 198 GLY A C 1
ATOM 1530 O O . GLY A 1 198 ? 6.204 22.415 1.870 1.00 33.09 198 GLY A O 1
ATOM 1531 N N . SER A 1 199 ? 4.452 23.705 1.326 1.00 31.78 199 SER A N 1
ATOM 1532 C CA . SER A 1 199 ? 3.419 22.817 1.861 1.00 31.78 199 SER A CA 1
ATOM 1533 C C . SER A 1 199 ? 3.569 21.399 1.300 1.00 31.78 199 SER A C 1
ATOM 1535 O O . SER A 1 199 ? 3.167 21.122 0.166 1.00 31.78 199 SER A O 1
ATOM 1537 N N . ALA A 1 200 ? 4.119 20.491 2.106 1.00 32.16 200 ALA A N 1
ATOM 1538 C CA . ALA A 1 200 ? 3.952 19.064 1.896 1.00 32.16 200 ALA A CA 1
ATOM 1539 C C . ALA A 1 200 ? 2.440 18.779 1.831 1.00 32.16 200 ALA A C 1
ATOM 1541 O O . ALA A 1 200 ? 1.682 19.345 2.630 1.00 32.16 200 ALA A O 1
ATOM 1542 N N . PRO A 1 201 ? 1.959 17.969 0.873 1.00 36.41 201 PRO A N 1
ATOM 1543 C CA . PRO A 1 201 ? 0.534 17.707 0.758 1.00 36.41 201 PRO A CA 1
ATOM 1544 C C . PRO A 1 201 ? 0.060 17.055 2.059 1.00 36.41 201 PRO A C 1
ATOM 1546 O O . PRO A 1 201 ? 0.579 16.009 2.446 1.00 36.41 201 PRO A O 1
ATOM 1549 N N . LYS A 1 202 ? -0.919 17.673 2.739 1.00 45.97 202 LYS A N 1
ATOM 1550 C CA . LYS A 1 202 ? -1.677 17.007 3.808 1.00 45.97 202 LYS A CA 1
ATOM 1551 C C . LYS A 1 202 ? -2.089 15.635 3.269 1.00 45.97 202 LYS A C 1
ATOM 1553 O O . LYS A 1 202 ? -2.721 15.575 2.212 1.00 45.97 202 LYS A O 1
ATOM 1558 N N . ILE A 1 203 ? -1.683 14.560 3.947 1.00 47.56 203 ILE A N 1
ATOM 1559 C CA . ILE A 1 203 ? -2.076 13.190 3.600 1.00 47.56 203 ILE A CA 1
ATOM 1560 C C . ILE A 1 203 ? -3.606 13.176 3.574 1.00 47.56 203 ILE A C 1
ATOM 1562 O O . ILE A 1 203 ? -4.255 13.438 4.585 1.00 47.56 203 ILE A O 1
ATOM 1566 N N . ARG A 1 204 ? -4.176 12.986 2.384 1.00 62.53 204 ARG A N 1
ATOM 1567 C 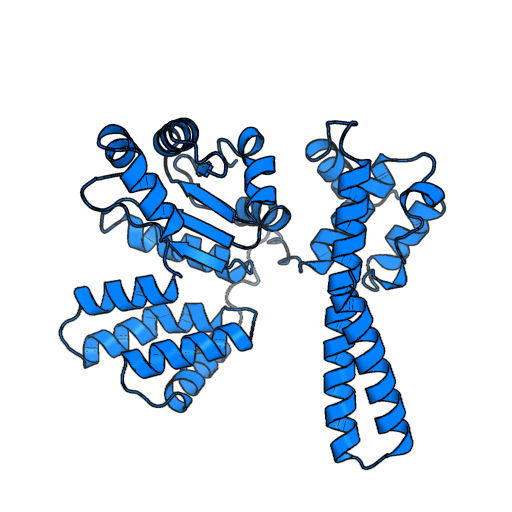CA . ARG A 1 204 ? -5.622 13.057 2.168 1.00 62.53 204 ARG A CA 1
ATOM 1568 C C . ARG A 1 204 ? -6.216 11.715 2.585 1.00 62.53 204 ARG A C 1
ATOM 1570 O O . ARG A 1 204 ? -5.767 10.683 2.091 1.00 62.53 204 ARG A O 1
ATOM 1577 N N . SER A 1 205 ? -7.197 11.721 3.489 1.00 73.19 205 SER A N 1
ATOM 1578 C CA . SER A 1 205 ? -7.939 10.505 3.849 1.00 73.19 205 SER A CA 1
ATOM 1579 C C . SER A 1 205 ? -8.629 9.903 2.617 1.00 73.19 205 SER A C 1
ATOM 1581 O O . SER A 1 205 ? -8.875 10.609 1.633 1.00 73.19 205 SER A O 1
ATOM 1583 N N . ARG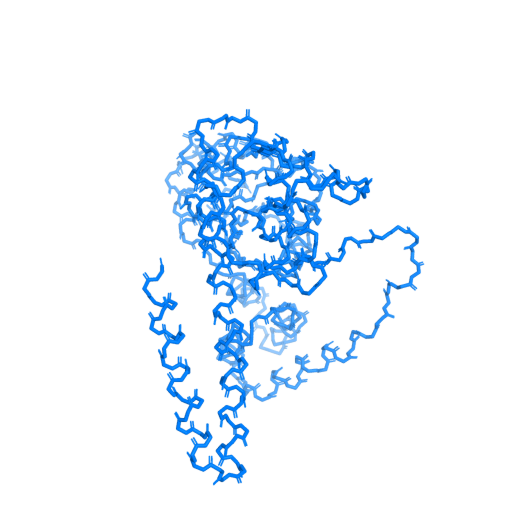 A 1 206 ? -8.968 8.604 2.660 1.00 74.44 206 ARG A N 1
ATOM 1584 C CA . ARG A 1 206 ? -9.716 7.926 1.580 1.00 74.44 206 ARG A CA 1
ATOM 1585 C C . ARG A 1 206 ? -10.983 8.705 1.221 1.00 74.44 206 ARG A C 1
ATOM 1587 O O . ARG A 1 206 ? -11.198 9.008 0.050 1.00 74.44 206 ARG A O 1
ATOM 1594 N N . ARG A 1 207 ? -11.742 9.120 2.239 1.00 81.31 207 ARG A N 1
ATOM 1595 C CA . ARG A 1 207 ? -12.890 10.025 2.119 1.00 81.31 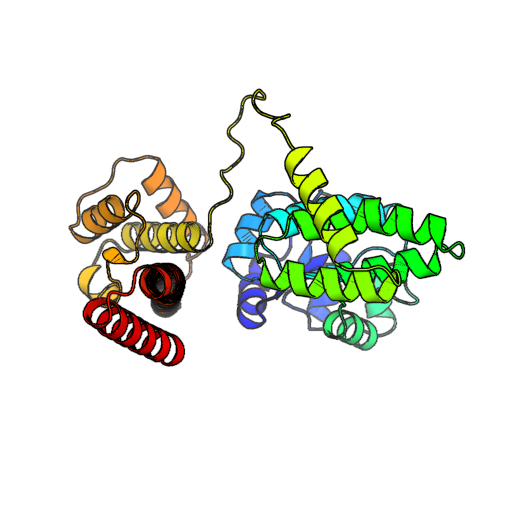207 ARG A CA 1
ATOM 1596 C C . ARG A 1 207 ? -12.536 11.319 1.377 1.00 81.31 207 ARG A C 1
ATOM 1598 O O . ARG A 1 207 ? -13.145 11.619 0.358 1.00 81.31 207 ARG A O 1
ATOM 1605 N N . SER A 1 208 ? -11.489 12.025 1.807 1.00 82.62 208 SER A N 1
ATOM 1606 C CA . SER A 1 208 ? -11.029 13.269 1.167 1.00 82.62 208 SER A CA 1
ATOM 1607 C C . SER A 1 208 ? -10.714 13.078 -0.324 1.00 82.62 208 SER A C 1
ATOM 1609 O O . SER A 1 208 ? -11.101 13.903 -1.145 1.00 82.62 208 SER A O 1
ATOM 1611 N N . LEU A 1 209 ? -10.080 11.962 -0.700 1.00 83.81 209 LEU A N 1
ATOM 1612 C CA . LEU A 1 209 ? -9.784 11.641 -2.101 1.00 83.81 209 LEU A CA 1
ATOM 1613 C C . LEU A 1 209 ? -11.044 11.345 -2.929 1.00 83.81 209 LEU A C 1
ATOM 1615 O O . LEU A 1 209 ? -11.105 11.728 -4.098 1.00 83.81 209 LEU A O 1
ATOM 1619 N N . LEU A 1 210 ? -12.029 10.647 -2.355 1.00 85.88 210 LEU A N 1
ATOM 1620 C CA . LEU A 1 210 ? -13.309 10.361 -3.014 1.00 85.88 210 LEU A CA 1
ATOM 1621 C C . LEU A 1 210 ? -14.108 11.648 -3.243 1.00 85.88 210 LEU A C 1
ATOM 1623 O O . LEU A 1 210 ? -14.581 11.887 -4.353 1.00 85.88 210 LEU A O 1
ATOM 1627 N N . GLU A 1 211 ? -14.183 12.506 -2.227 1.00 89.00 211 GLU A N 1
ATOM 1628 C CA . GLU A 1 211 ? -14.870 13.798 -2.295 1.00 89.00 211 GLU A CA 1
ATOM 1629 C C . GLU A 1 211 ? -14.244 14.719 -3.352 1.00 89.00 211 GLU A C 1
ATOM 1631 O O . GLU A 1 211 ? -14.954 15.296 -4.172 1.00 89.00 211 GLU A O 1
ATOM 1636 N N . GLU A 1 212 ? -12.912 14.809 -3.403 1.00 88.56 212 GLU A N 1
ATOM 1637 C CA . GLU A 1 212 ? -12.186 15.584 -4.422 1.00 88.56 212 GLU A CA 1
ATOM 1638 C C . GLU A 1 212 ? -12.498 15.157 -5.849 1.00 88.56 212 GLU A C 1
ATOM 1640 O O . GLU A 1 212 ? -12.647 15.997 -6.737 1.00 88.56 212 GLU A O 1
ATOM 1645 N N . ARG A 1 213 ? -12.578 13.846 -6.076 1.00 87.56 213 ARG A N 1
ATOM 1646 C CA . ARG A 1 213 ? -12.858 13.282 -7.396 1.00 87.56 213 ARG A CA 1
ATOM 1647 C C . ARG A 1 213 ? -14.279 13.567 -7.837 1.00 87.56 213 ARG A C 1
ATOM 1649 O O . ARG A 1 213 ? -14.481 13.951 -8.983 1.00 87.56 213 ARG A O 1
ATOM 1656 N N . LEU A 1 214 ? -15.238 13.393 -6.931 1.00 88.94 214 LEU A N 1
ATOM 1657 C CA . LEU A 1 214 ? -16.641 13.692 -7.199 1.00 88.94 214 LEU A CA 1
ATOM 1658 C C . LEU A 1 214 ? -16.834 15.183 -7.487 1.00 88.94 214 LEU A C 1
ATOM 1660 O O . LEU A 1 214 ? -17.507 15.520 -8.455 1.00 88.94 214 LEU A O 1
ATOM 1664 N N . ILE A 1 215 ? -16.168 16.062 -6.731 1.00 89.12 215 ILE A N 1
ATOM 1665 C CA . ILE A 1 215 ? -16.157 17.508 -6.991 1.00 89.12 215 ILE A CA 1
ATOM 1666 C C . ILE A 1 215 ? -15.540 17.814 -8.361 1.00 89.12 215 ILE A C 1
ATOM 1668 O O . ILE A 1 215 ? -16.143 18.533 -9.152 1.00 89.12 215 ILE A O 1
ATOM 1672 N N . GLY A 1 216 ? -14.371 17.250 -8.682 1.00 87.38 216 GLY A N 1
ATOM 1673 C CA . GLY A 1 216 ? -13.721 17.464 -9.979 1.00 87.38 216 GLY A CA 1
ATOM 1674 C C . GLY A 1 216 ? -14.584 17.009 -11.162 1.00 87.38 216 GLY A C 1
ATOM 1675 O O . GLY A 1 216 ? -14.713 17.736 -12.146 1.00 87.38 216 GLY A O 1
ATOM 1676 N N . LEU A 1 217 ? -15.231 15.845 -11.043 1.00 85.56 217 LEU A N 1
ATOM 1677 C CA . LEU A 1 217 ? -16.163 15.327 -12.049 1.00 85.56 217 LEU A CA 1
ATOM 1678 C C . LEU A 1 217 ? -17.427 16.183 -12.176 1.00 85.56 217 LEU A C 1
ATOM 1680 O O . LEU A 1 217 ? -17.865 16.437 -13.296 1.00 85.56 217 LEU A O 1
ATOM 1684 N N . ALA A 1 218 ? -17.984 16.663 -11.062 1.00 86.12 218 ALA A N 1
ATOM 1685 C CA . ALA A 1 218 ? -19.152 17.541 -11.073 1.00 86.12 218 ALA A CA 1
ATOM 1686 C C . ALA A 1 218 ? -18.858 18.862 -11.806 1.00 86.12 218 ALA A C 1
ATOM 1688 O O . ALA A 1 218 ? -19.671 19.338 -12.594 1.00 86.12 218 ALA A O 1
ATOM 1689 N N . VAL A 1 219 ? -17.658 19.425 -11.634 1.00 84.06 219 VAL A N 1
ATOM 1690 C CA . VAL A 1 219 ? -17.245 20.635 -12.368 1.00 84.06 219 VAL A CA 1
ATOM 1691 C C . VAL A 1 219 ? -17.037 20.355 -13.858 1.00 84.06 219 VAL A C 1
ATOM 1693 O O . VAL A 1 219 ? -17.397 21.188 -14.691 1.00 84.06 219 VAL A O 1
ATOM 1696 N N . LEU A 1 220 ? -16.467 19.196 -14.205 1.00 78.31 220 LEU A N 1
ATOM 1697 C CA . LEU A 1 220 ? -16.216 18.807 -15.594 1.00 78.31 220 LEU A CA 1
ATOM 1698 C C . LEU A 1 220 ? -17.521 18.593 -16.370 1.00 78.31 220 LEU A C 1
ATOM 1700 O O . LEU A 1 220 ? -17.621 18.988 -17.531 1.00 78.31 220 LEU A O 1
ATOM 1704 N N . LYS A 1 221 ? -18.520 17.970 -15.734 1.00 73.50 221 LYS A N 1
ATOM 1705 C CA . LYS A 1 221 ? -19.723 17.495 -16.420 1.00 73.50 221 LYS A CA 1
ATOM 1706 C C . LYS A 1 221 ? -20.689 18.590 -16.855 1.00 73.50 221 LYS A C 1
ATOM 1708 O O . LYS A 1 221 ? -21.328 18.354 -17.867 1.00 73.50 221 LYS A O 1
ATOM 1713 N N . LYS A 1 222 ? -20.734 19.761 -16.194 1.00 65.44 222 LYS A N 1
ATOM 1714 C CA . LYS A 1 222 ? -21.527 20.998 -16.467 1.00 65.44 222 LYS A CA 1
ATOM 1715 C C . LYS A 1 222 ? -23.028 20.870 -16.822 1.00 65.44 222 LYS A C 1
ATOM 1717 O O . LYS A 1 222 ? -23.787 21.752 -16.439 1.00 65.44 222 LYS A O 1
ATOM 1722 N N . ALA A 1 223 ? -23.472 19.840 -17.534 1.00 56.88 223 ALA A N 1
ATOM 1723 C CA . ALA A 1 223 ? -24.836 19.551 -17.942 1.00 56.88 223 ALA A CA 1
ATOM 1724 C C . ALA A 1 223 ? -25.370 18.316 -17.193 1.00 56.88 223 ALA A C 1
ATOM 1726 O O . ALA A 1 223 ? -24.668 17.322 -17.038 1.00 56.88 223 ALA A O 1
ATOM 1727 N N . ASP A 1 224 ? -26.620 18.420 -16.741 1.00 65.94 224 ASP A N 1
ATOM 1728 C CA . ASP A 1 224 ? -27.422 17.370 -16.095 1.00 65.94 224 ASP A CA 1
ATOM 1729 C C . ASP A 1 224 ? -26.811 16.699 -14.844 1.00 65.94 224 ASP A C 1
ATOM 1731 O O . ASP A 1 224 ? -26.883 15.490 -14.631 1.00 65.94 224 ASP A O 1
ATOM 1735 N N . LEU A 1 225 ? -26.227 17.517 -13.960 1.00 68.50 225 LEU A N 1
ATOM 1736 C CA . LEU A 1 225 ? -25.649 17.058 -12.690 1.00 68.50 225 LEU A CA 1
ATOM 1737 C C . LEU A 1 225 ? -26.667 16.349 -11.788 1.00 68.50 225 LEU A C 1
ATOM 1739 O O . LEU A 1 225 ? -26.315 15.397 -11.096 1.00 68.50 225 LEU A O 1
ATOM 1743 N N . ASN A 1 226 ? -27.927 16.782 -11.809 1.00 68.69 226 ASN A N 1
ATOM 1744 C CA . ASN A 1 226 ? -28.958 16.230 -10.935 1.00 68.69 226 ASN A CA 1
ATOM 1745 C C . ASN A 1 226 ? -29.335 14.790 -11.303 1.00 68.69 226 ASN A C 1
ATOM 1747 O O . ASN A 1 226 ? -29.612 14.005 -10.399 1.00 68.69 226 ASN A O 1
ATOM 1751 N N . SER A 1 227 ? -29.325 14.416 -12.589 1.00 72.88 227 SER A N 1
ATOM 1752 C CA . SER A 1 227 ? -29.623 13.039 -13.000 1.00 72.88 227 SER A CA 1
ATOM 1753 C C . SER A 1 227 ? -28.423 12.110 -12.781 1.00 72.88 227 SER A C 1
ATOM 1755 O O . SER A 1 227 ? -28.585 10.997 -12.276 1.00 72.88 227 SER A O 1
ATOM 1757 N N . GLU A 1 228 ? -27.203 12.577 -13.071 1.00 74.31 228 GLU A N 1
ATOM 1758 C CA . GLU A 1 228 ? -25.982 11.771 -12.948 1.00 74.31 228 GLU A CA 1
ATOM 1759 C C . GLU A 1 228 ? -25.547 11.553 -11.488 1.00 74.31 228 GLU A C 1
ATOM 1761 O O . GLU A 1 228 ? -25.042 10.480 -11.144 1.00 74.31 228 GLU A O 1
ATOM 1766 N N . PHE A 1 229 ? -25.786 12.535 -10.611 1.00 81.00 229 PHE A N 1
ATOM 1767 C CA . PHE A 1 229 ? -25.485 12.461 -9.176 1.00 81.00 229 PHE A CA 1
ATOM 1768 C C . PHE A 1 229 ? -26.710 12.134 -8.307 1.00 81.00 229 PHE A C 1
ATOM 1770 O O . PHE A 1 229 ? -26.605 12.202 -7.085 1.00 81.00 229 PHE A O 1
ATOM 1777 N N . ALA A 1 230 ? -27.842 11.708 -8.884 1.00 74.62 230 ALA A N 1
ATOM 1778 C CA . ALA A 1 230 ? -29.089 11.419 -8.154 1.00 74.62 230 ALA A CA 1
ATOM 1779 C C . ALA A 1 230 ? -28.937 10.424 -6.978 1.00 74.62 230 ALA A C 1
ATOM 1781 O O . ALA A 1 230 ? -29.748 10.411 -6.056 1.00 74.62 230 ALA A O 1
ATOM 1782 N N . GLY A 1 231 ? -27.894 9.587 -6.991 1.00 77.06 231 GLY A N 1
ATOM 1783 C CA . GLY A 1 231 ? -27.564 8.649 -5.912 1.00 77.06 231 GLY A CA 1
ATOM 1784 C C . GLY A 1 231 ? -26.528 9.148 -4.898 1.00 77.06 231 GLY A C 1
ATOM 1785 O O . GLY A 1 231 ? -26.143 8.378 -4.021 1.00 77.06 231 GLY A O 1
ATOM 1786 N N . CYS A 1 232 ? -26.029 10.380 -5.022 1.00 85.31 232 CYS A N 1
ATOM 1787 C CA . CYS A 1 232 ? -24.989 10.949 -4.170 1.00 85.31 232 CYS A CA 1
ATOM 1788 C C . CYS A 1 232 ? -25.600 11.905 -3.143 1.00 85.31 232 CYS A C 1
ATOM 1790 O O . CYS A 1 232 ? -26.073 12.981 -3.495 1.00 85.31 232 CYS A O 1
ATOM 1792 N N . ASN A 1 233 ? -25.585 11.525 -1.864 1.00 86.81 233 ASN A N 1
ATOM 1793 C CA . ASN A 1 233 ? -26.078 12.395 -0.801 1.00 86.81 233 ASN A CA 1
ATOM 1794 C C . ASN A 1 233 ? -24.969 13.376 -0.357 1.00 86.81 233 ASN A C 1
ATOM 1796 O O . ASN A 1 233 ? -23.911 12.906 0.079 1.00 86.81 233 ASN A O 1
ATOM 1800 N N . PRO A 1 234 ? -25.191 14.707 -0.398 1.00 86.69 234 PRO A N 1
ATOM 1801 C CA . PRO A 1 234 ? -24.225 15.704 0.077 1.00 86.69 234 PRO A CA 1
ATOM 1802 C C . PRO A 1 234 ? -23.779 15.509 1.533 1.00 86.69 234 PRO A C 1
ATOM 1804 O O . PRO A 1 234 ? -22.644 15.830 1.884 1.00 86.69 234 PRO A O 1
ATOM 1807 N N . GLU A 1 235 ? -24.614 14.901 2.380 1.00 85.88 235 GLU A N 1
ATOM 1808 C CA . GLU A 1 235 ? -24.262 14.587 3.770 1.00 85.88 235 GLU A CA 1
ATOM 1809 C C . GLU A 1 235 ? -23.090 13.603 3.893 1.00 85.88 235 GLU A C 1
ATOM 1811 O O . GLU A 1 235 ? -22.413 13.569 4.921 1.00 85.88 235 GLU A O 1
ATOM 1816 N N . TRP A 1 236 ? -22.801 12.829 2.842 1.00 88.81 236 TRP A N 1
ATOM 1817 C CA . TRP A 1 236 ? -21.628 11.953 2.801 1.00 88.81 236 TRP A CA 1
ATOM 1818 C C . TRP A 1 236 ? -20.321 12.715 2.595 1.00 88.81 236 TRP A C 1
ATOM 1820 O O . TRP A 1 236 ? -19.256 12.126 2.751 1.00 88.81 236 TRP A O 1
ATOM 1830 N N . PHE A 1 237 ? -20.365 14.012 2.291 1.00 88.44 237 PHE A N 1
ATOM 1831 C CA . PHE A 1 237 ? -19.181 14.861 2.224 1.00 88.44 237 PHE A CA 1
ATOM 1832 C C . PHE A 1 237 ? -18.836 15.432 3.598 1.00 88.44 237 PHE A C 1
ATOM 1834 O O . PHE A 1 237 ? -19.718 15.691 4.426 1.00 88.44 237 PHE A O 1
ATOM 1841 N N . SER A 1 238 ? -17.542 15.630 3.834 1.00 83.69 238 SER A N 1
ATOM 1842 C CA . SER A 1 238 ? -17.028 16.363 4.985 1.00 83.69 238 SER A CA 1
ATOM 1843 C C . SER A 1 238 ? -17.608 17.777 5.024 1.00 83.69 238 SER A C 1
ATOM 1845 O O . SER A 1 238 ? -17.954 18.354 3.990 1.00 83.69 238 SER A O 1
ATOM 1847 N N . SER A 1 239 ? -17.696 18.355 6.222 1.00 80.56 239 SER A N 1
ATOM 1848 C CA . SER A 1 239 ? -18.256 19.696 6.428 1.00 80.56 239 SER A CA 1
ATOM 1849 C C . SER A 1 239 ? -17.588 20.758 5.548 1.00 80.56 239 SER A C 1
ATOM 1851 O O . SER A 1 239 ? -18.273 21.621 5.007 1.00 80.56 239 SER A O 1
ATOM 1853 N N . GLU A 1 240 ? -16.273 20.653 5.337 1.00 79.44 240 GLU A N 1
ATOM 1854 C CA . GLU A 1 240 ? -15.501 21.560 4.477 1.00 79.44 240 GLU A CA 1
ATOM 1855 C C . GLU A 1 240 ? -15.916 21.485 2.997 1.00 79.44 240 GLU A C 1
ATOM 1857 O O . GLU A 1 240 ? -15.900 22.490 2.290 1.00 79.44 240 GLU A O 1
ATOM 1862 N N . ARG A 1 241 ? -16.271 20.294 2.502 1.00 85.75 241 ARG A N 1
ATOM 1863 C CA . ARG A 1 241 ? -16.449 20.022 1.063 1.00 85.75 241 ARG A CA 1
ATOM 1864 C C . ARG A 1 241 ? -17.902 19.894 0.636 1.00 85.75 241 ARG A C 1
ATOM 1866 O O . ARG A 1 241 ? -18.192 20.050 -0.548 1.00 85.75 241 ARG A O 1
ATOM 1873 N N . ARG A 1 242 ? -18.806 19.663 1.585 1.00 87.25 242 ARG A N 1
ATOM 1874 C CA . ARG A 1 242 ? -20.252 19.618 1.360 1.00 87.25 242 ARG A CA 1
ATOM 1875 C C . ARG A 1 242 ? -20.758 20.892 0.698 1.00 87.25 242 ARG A C 1
ATOM 1877 O O . ARG A 1 242 ? -21.354 20.812 -0.369 1.00 87.25 242 ARG A O 1
ATOM 1884 N N . GLY A 1 243 ? -20.421 22.056 1.259 1.00 84.12 243 GLY A N 1
ATOM 1885 C CA . GLY A 1 243 ? -20.857 23.342 0.706 1.00 84.12 243 GLY A CA 1
ATOM 1886 C C . GLY A 1 243 ? -20.329 23.603 -0.710 1.00 84.12 243 GLY A C 1
ATOM 1887 O O . GLY A 1 243 ? -21.038 24.164 -1.544 1.00 84.12 243 GLY A O 1
ATOM 1888 N N . ILE A 1 244 ? -19.111 23.137 -1.016 1.00 85.81 244 ILE A N 1
ATOM 1889 C CA . ILE A 1 244 ? -18.532 23.220 -2.366 1.00 85.81 244 ILE A CA 1
ATOM 1890 C C . ILE A 1 244 ? -19.336 22.347 -3.334 1.00 85.81 244 ILE A C 1
ATOM 1892 O O . ILE A 1 244 ? -19.737 22.813 -4.399 1.00 85.81 244 ILE A O 1
ATOM 1896 N N . PHE A 1 245 ? -19.586 21.090 -2.962 1.00 87.62 245 PHE A N 1
ATOM 1897 C CA . PHE A 1 245 ? -20.321 20.141 -3.794 1.00 87.62 245 PHE A CA 1
ATOM 1898 C C . PHE A 1 245 ? -21.765 20.596 -4.050 1.00 87.62 245 PHE A C 1
ATOM 1900 O O . PHE A 1 245 ? -22.202 20.614 -5.198 1.00 87.62 245 PHE A O 1
ATOM 1907 N N . GLU A 1 246 ? -22.475 21.058 -3.019 1.00 85.62 246 GLU A N 1
ATOM 1908 C CA . GLU A 1 246 ? -23.832 21.608 -3.144 1.00 85.62 246 GLU A CA 1
ATOM 1909 C C . GLU A 1 246 ? -23.879 22.848 -4.041 1.00 85.62 246 GLU A C 1
ATOM 1911 O O . GLU A 1 246 ? -24.772 22.976 -4.878 1.00 85.62 246 GLU A O 1
ATOM 1916 N N . SER A 1 247 ? -22.900 23.749 -3.919 1.00 83.94 247 SER A N 1
ATOM 1917 C CA . SER A 1 247 ? -22.813 24.929 -4.788 1.00 83.94 247 SER A CA 1
ATOM 1918 C C . SER A 1 247 ? -22.661 24.534 -6.260 1.00 83.94 247 SER A C 1
ATOM 1920 O O . SER A 1 247 ? -23.317 25.114 -7.126 1.00 83.94 247 SER A O 1
ATOM 1922 N N . ILE A 1 248 ? -21.854 23.506 -6.544 1.00 85.31 248 ILE A N 1
ATOM 1923 C CA . ILE A 1 248 ? -21.651 22.989 -7.903 1.00 85.31 248 ILE A CA 1
ATOM 1924 C C . ILE A 1 248 ? -22.925 22.328 -8.439 1.00 85.31 248 ILE A C 1
ATOM 1926 O O . ILE A 1 248 ? -23.300 22.597 -9.580 1.00 85.31 248 ILE A O 1
ATOM 1930 N N . LEU A 1 249 ? -23.617 21.509 -7.635 1.00 82.94 249 LEU A N 1
ATOM 1931 C CA . LEU A 1 249 ? -24.892 20.893 -8.032 1.00 82.94 249 LEU A CA 1
ATOM 1932 C C . LEU A 1 249 ? -25.965 21.943 -8.359 1.00 82.94 249 LEU A C 1
ATOM 1934 O O . LEU A 1 249 ? -26.733 21.766 -9.301 1.00 82.94 249 LEU A O 1
ATOM 1938 N N . ASN A 1 250 ? -25.965 23.069 -7.642 1.00 81.31 250 ASN A N 1
ATOM 1939 C CA . ASN A 1 250 ? -26.846 24.211 -7.903 1.00 81.31 250 ASN A CA 1
ATOM 1940 C C . ASN A 1 250 ? -26.406 25.079 -9.100 1.00 81.31 250 ASN A C 1
ATOM 1942 O O . ASN A 1 250 ? -27.013 26.115 -9.368 1.00 81.31 250 ASN A O 1
ATOM 1946 N N . GLY A 1 251 ? -25.356 24.683 -9.825 1.00 75.12 251 GLY A N 1
ATOM 1947 C CA . GLY A 1 251 ? -24.873 25.384 -11.013 1.00 75.12 251 GLY A CA 1
ATOM 1948 C C . GLY A 1 251 ? -24.116 26.680 -10.718 1.00 75.12 251 GLY A C 1
ATOM 1949 O O . GLY A 1 251 ? -23.919 27.483 -11.630 1.00 75.12 251 GLY A O 1
ATOM 1950 N N . ILE A 1 252 ? -23.680 26.902 -9.474 1.00 73.12 252 ILE A N 1
ATOM 1951 C CA . ILE A 1 252 ? -22.923 28.096 -9.087 1.00 73.12 252 ILE A CA 1
ATOM 1952 C C . ILE A 1 252 ? -21.455 27.901 -9.502 1.00 73.12 252 ILE A C 1
ATOM 1954 O O . ILE A 1 252 ? -20.792 26.985 -9.003 1.00 73.12 252 ILE A O 1
ATOM 1958 N N . PRO A 1 253 ? -20.905 28.743 -10.398 1.00 67.38 253 PRO A N 1
ATOM 1959 C CA . PRO A 1 253 ? -19.510 28.633 -10.802 1.00 67.38 253 PRO A CA 1
ATOM 1960 C C . PRO A 1 253 ? -18.583 28.941 -9.623 1.00 67.38 253 PRO A C 1
ATOM 1962 O O . PRO A 1 253 ? -18.664 30.009 -9.021 1.00 67.38 253 PRO A O 1
ATOM 1965 N N . SER A 1 254 ? -17.662 28.027 -9.316 1.00 70.69 254 SER A N 1
ATOM 1966 C CA . SER A 1 254 ? -16.627 28.273 -8.311 1.00 70.69 254 SER A CA 1
ATOM 1967 C C . SER A 1 254 ? -15.404 28.932 -8.948 1.00 70.69 254 SER A C 1
ATOM 1969 O O . SER A 1 254 ? -14.730 28.333 -9.792 1.00 70.69 254 SER A O 1
ATOM 1971 N N . GLU A 1 255 ? -15.067 30.148 -8.514 1.00 69.88 255 GLU A N 1
ATOM 1972 C CA . GLU A 1 255 ? -13.813 30.800 -8.914 1.00 69.88 255 GLU A CA 1
ATOM 1973 C C . GLU A 1 255 ? -12.584 30.291 -8.151 1.00 69.88 255 GLU A C 1
ATOM 1975 O O . GLU A 1 255 ? -11.455 30.572 -8.571 1.00 69.88 255 GLU A O 1
ATOM 1980 N N . ASP A 1 256 ? -12.800 29.501 -7.095 1.00 77.69 256 ASP A N 1
ATOM 1981 C CA . ASP A 1 256 ? -11.757 28.955 -6.232 1.00 77.69 256 ASP A CA 1
ATOM 1982 C C . ASP A 1 256 ? -10.709 28.167 -7.037 1.00 77.69 256 ASP A C 1
ATOM 1984 O O . ASP A 1 256 ? -11.011 27.219 -7.775 1.00 77.69 256 ASP A O 1
ATOM 1988 N N . HIS A 1 257 ? -9.446 28.563 -6.866 1.00 73.38 257 HIS A N 1
ATOM 1989 C CA . HIS A 1 257 ? -8.291 27.922 -7.483 1.00 73.38 257 HIS A CA 1
ATOM 1990 C C . HIS A 1 257 ? -8.191 26.436 -7.112 1.00 73.38 257 HIS A C 1
ATOM 1992 O O . HIS A 1 257 ? -7.768 25.614 -7.929 1.00 73.38 257 HIS A O 1
ATOM 1998 N N . TYR A 1 258 ? -8.632 26.074 -5.908 1.00 76.94 258 TYR A N 1
ATOM 1999 C CA . TYR A 1 258 ? -8.703 24.696 -5.449 1.00 76.94 258 TYR A CA 1
ATOM 2000 C C . TYR A 1 258 ? -9.665 23.853 -6.297 1.00 76.94 258 TYR A C 1
ATOM 2002 O O . TYR A 1 258 ? -9.292 22.785 -6.782 1.00 76.94 258 TYR A O 1
ATOM 2010 N N . VAL A 1 259 ? -10.872 24.358 -6.553 1.00 82.19 259 VAL A N 1
ATOM 2011 C CA . VAL A 1 259 ? -11.893 23.662 -7.351 1.00 82.19 259 VAL A CA 1
ATOM 2012 C C . VAL A 1 259 ? -11.470 23.558 -8.819 1.00 82.19 259 VAL A C 1
ATOM 2014 O O . VAL A 1 259 ? -11.595 22.494 -9.426 1.00 82.19 259 VAL A O 1
ATOM 2017 N N . LYS A 1 260 ? -10.869 24.620 -9.373 1.00 80.69 260 LYS A N 1
ATOM 2018 C CA . LYS A 1 260 ? -10.295 24.608 -10.731 1.00 80.69 260 LYS A CA 1
ATOM 2019 C C . LYS A 1 260 ? -9.193 23.557 -10.880 1.00 80.69 260 LYS A C 1
ATOM 2021 O O . LYS A 1 260 ? -9.155 22.844 -11.881 1.00 80.69 260 LYS A O 1
ATOM 2026 N N . LYS A 1 261 ? -8.329 23.411 -9.869 1.00 81.56 261 LYS A N 1
ATOM 2027 C CA . LYS A 1 261 ? -7.310 22.354 -9.837 1.00 81.56 261 LYS A CA 1
ATOM 2028 C C . LYS A 1 261 ? -7.939 20.957 -9.862 1.00 81.56 261 LYS A C 1
ATOM 2030 O O . LYS A 1 261 ? -7.464 20.106 -10.608 1.00 81.56 261 LYS A O 1
ATOM 2035 N N . LEU A 1 262 ? -8.991 20.714 -9.077 1.00 83.62 262 LEU A N 1
ATOM 2036 C CA . LEU A 1 262 ? -9.683 19.417 -9.062 1.00 83.62 262 LEU A CA 1
ATOM 2037 C C . LEU A 1 262 ? -10.327 19.082 -10.412 1.00 83.62 262 LEU A C 1
ATOM 2039 O O . LEU A 1 262 ? -10.262 17.933 -10.844 1.00 83.62 262 LEU A O 1
ATOM 2043 N N . ALA A 1 263 ? -10.901 20.076 -11.092 1.00 82.44 263 ALA A N 1
ATOM 2044 C CA . ALA A 1 263 ? -11.461 19.903 -12.430 1.00 82.44 263 ALA A CA 1
ATOM 2045 C C . ALA A 1 263 ? -10.386 19.496 -13.451 1.00 82.44 263 ALA A C 1
ATOM 2047 O O . ALA A 1 263 ? -10.574 18.532 -14.189 1.00 82.44 263 ALA A O 1
ATOM 2048 N N . LEU A 1 264 ? -9.226 20.165 -13.430 1.00 78.31 264 LEU A N 1
ATOM 2049 C CA . LEU A 1 264 ? -8.090 19.824 -14.292 1.00 78.31 264 LEU A CA 1
ATOM 2050 C C . LEU A 1 264 ? -7.560 18.408 -14.002 1.00 78.31 264 LEU A C 1
ATOM 2052 O O . LEU A 1 264 ? -7.284 17.637 -14.917 1.00 78.31 264 LEU A O 1
ATOM 2056 N N . GLU A 1 265 ? -7.430 18.036 -12.723 1.00 78.62 265 GLU A N 1
ATOM 2057 C CA . GLU A 1 265 ? -7.030 16.676 -12.340 1.00 78.62 265 GLU A CA 1
ATOM 2058 C C . GLU A 1 265 ? -8.030 15.628 -12.851 1.00 78.62 265 GLU A C 1
ATOM 2060 O O . GLU A 1 265 ? -7.616 14.571 -13.330 1.00 78.62 265 GLU A O 1
ATOM 2065 N N . ALA A 1 266 ? -9.332 15.913 -12.769 1.00 82.06 266 ALA A N 1
ATOM 2066 C CA . ALA A 1 266 ? -10.371 15.037 -13.293 1.00 82.06 266 ALA A CA 1
ATOM 2067 C C . ALA A 1 266 ? -10.276 14.902 -14.821 1.00 82.06 266 ALA A C 1
ATOM 2069 O O . ALA A 1 266 ? -10.332 13.786 -15.329 1.00 82.06 266 ALA A O 1
ATOM 2070 N N . GLU A 1 267 ? -10.051 15.996 -15.546 1.00 79.88 267 GLU A N 1
ATOM 2071 C CA . GLU A 1 267 ? -9.885 15.992 -17.004 1.00 79.88 267 GLU A CA 1
ATOM 2072 C C . GLU A 1 267 ? -8.703 15.114 -17.454 1.00 79.88 267 GLU A C 1
ATOM 2074 O O . GLU A 1 267 ? -8.845 14.278 -18.348 1.00 79.88 267 GLU A O 1
ATOM 2079 N N . VAL A 1 268 ? -7.556 15.221 -16.773 1.00 74.88 268 VAL A N 1
ATOM 2080 C CA . VAL A 1 268 ? -6.365 14.396 -17.055 1.00 74.88 268 VAL A CA 1
ATOM 2081 C C . VAL A 1 268 ? -6.629 12.908 -16.801 1.00 74.88 268 VAL A C 1
ATOM 2083 O O . VAL A 1 268 ? -6.139 12.045 -17.532 1.00 74.88 268 VAL A O 1
ATOM 2086 N N . VAL A 1 269 ? -7.380 12.586 -15.747 1.00 72.25 269 VAL A N 1
ATOM 2087 C CA . VAL A 1 269 ? -7.632 11.198 -15.334 1.00 72.25 269 VAL A CA 1
ATOM 2088 C C . VAL A 1 269 ? -8.728 10.539 -16.180 1.00 72.25 269 VAL A C 1
ATOM 2090 O O . VAL A 1 269 ? -8.621 9.345 -16.483 1.00 72.25 269 VAL A O 1
ATOM 2093 N N . TYR A 1 270 ? -9.749 11.301 -16.577 1.00 73.31 270 TYR A N 1
ATOM 2094 C CA . TYR A 1 270 ? -11.002 10.811 -17.163 1.00 73.31 270 TYR A CA 1
ATOM 2095 C C . TYR A 1 270 ? -11.210 11.216 -18.633 1.00 73.31 270 TYR A C 1
ATOM 2097 O O . TYR A 1 270 ? -12.340 11.241 -19.108 1.00 73.31 270 TYR A O 1
ATOM 2105 N N . SER A 1 271 ? -10.131 11.459 -19.380 1.00 63.62 271 SER A N 1
ATOM 2106 C CA . SER A 1 271 ? -10.128 11.914 -20.785 1.00 63.62 271 SER A CA 1
ATOM 2107 C C . SER A 1 271 ? -10.827 11.010 -21.823 1.00 63.62 271 SER A C 1
ATOM 2109 O O . SER A 1 271 ? -10.881 11.368 -22.997 1.00 63.62 271 SER A O 1
ATOM 2111 N N . ALA A 1 272 ? -11.381 9.858 -21.426 1.00 59.53 272 ALA A N 1
ATOM 2112 C CA . ALA A 1 272 ? -12.145 8.954 -22.289 1.00 59.53 272 ALA A CA 1
ATOM 2113 C C . ALA A 1 272 ? -13.645 8.965 -21.897 1.00 59.53 272 ALA A C 1
ATOM 2115 O O . ALA A 1 272 ? -13.975 8.480 -20.809 1.00 59.53 272 ALA A O 1
ATOM 2116 N N . PRO A 1 273 ? -14.557 9.466 -22.757 1.00 59.59 273 PRO A N 1
ATOM 2117 C CA . PRO A 1 273 ? -15.979 9.653 -22.428 1.00 59.59 273 PRO A CA 1
ATOM 2118 C C . PRO A 1 273 ? -16.721 8.359 -22.060 1.00 59.59 273 PRO A C 1
ATOM 2120 O O . PRO A 1 273 ? -17.569 8.358 -21.167 1.00 59.59 273 PRO A O 1
ATOM 2123 N N . ASP A 1 274 ? -16.362 7.246 -22.701 1.00 61.38 274 ASP A N 1
ATOM 2124 C CA . ASP A 1 274 ? -17.177 6.023 -22.740 1.00 61.38 274 ASP A CA 1
ATOM 2125 C C . ASP A 1 274 ? -17.249 5.250 -21.408 1.00 61.38 274 ASP A C 1
ATOM 2127 O O . ASP A 1 274 ? -18.008 4.293 -21.292 1.00 61.38 274 ASP A O 1
ATOM 2131 N N . LYS A 1 275 ? -16.468 5.638 -20.388 1.00 65.38 275 LYS A N 1
ATOM 2132 C CA . LYS A 1 275 ? -16.422 4.963 -19.068 1.00 65.38 275 LYS A CA 1
ATOM 2133 C C . LYS A 1 275 ? -16.728 5.872 -17.878 1.00 65.38 275 LYS A C 1
ATOM 2135 O O . LYS A 1 275 ? -16.641 5.435 -16.730 1.00 65.38 275 LYS A O 1
ATOM 2140 N N . LEU A 1 276 ? -17.069 7.135 -18.123 1.00 75.69 276 LEU A N 1
ATOM 2141 C CA . LEU A 1 276 ? -17.197 8.129 -17.057 1.00 75.69 276 LEU A CA 1
ATOM 2142 C C . LEU A 1 276 ? -18.429 7.871 -16.171 1.00 75.69 276 LEU A C 1
ATOM 2144 O O . LEU A 1 276 ? -18.349 8.009 -14.954 1.00 75.69 276 LEU A O 1
ATOM 2148 N N . ALA A 1 277 ? -19.541 7.418 -16.755 1.00 77.25 277 ALA A N 1
ATOM 2149 C CA . ALA A 1 277 ? -20.762 7.107 -16.006 1.00 77.25 277 ALA A CA 1
ATOM 2150 C C . ALA A 1 277 ? -20.579 5.938 -15.016 1.00 77.25 277 ALA A C 1
ATOM 2152 O O . ALA A 1 277 ? -21.048 6.008 -13.879 1.00 77.25 277 ALA A O 1
ATOM 2153 N N . ASP A 1 278 ? -19.868 4.881 -15.419 1.00 77.19 278 ASP A N 1
ATOM 2154 C CA . ASP A 1 278 ? -19.587 3.731 -14.550 1.00 77.19 278 ASP A CA 1
ATOM 2155 C C . ASP A 1 278 ? -18.613 4.096 -13.428 1.00 77.19 278 ASP A C 1
ATOM 2157 O O . ASP A 1 278 ? -18.793 3.690 -12.276 1.00 77.19 278 ASP A O 1
ATOM 2161 N N . GLU A 1 279 ? -17.611 4.920 -13.740 1.00 80.94 279 GLU A N 1
ATOM 2162 C CA . GLU A 1 279 ? -16.690 5.453 -12.742 1.00 80.94 279 GLU A CA 1
ATOM 2163 C C . GLU A 1 279 ? -17.421 6.301 -11.700 1.00 80.94 279 GLU A C 1
ATOM 2165 O O . GLU A 1 279 ? -17.203 6.129 -10.500 1.00 80.94 279 GLU A O 1
ATOM 2170 N N . LEU A 1 280 ? -18.306 7.195 -12.146 1.00 85.56 280 LEU A N 1
ATOM 2171 C CA . LEU A 1 280 ? -19.085 8.051 -11.263 1.00 85.56 280 LEU A CA 1
ATOM 2172 C C . LEU A 1 280 ? -19.920 7.213 -10.288 1.00 85.56 280 LEU A C 1
ATOM 2174 O O . LEU A 1 280 ? -19.850 7.423 -9.076 1.00 85.56 280 LEU A O 1
ATOM 2178 N N . LYS A 1 281 ? -20.635 6.199 -10.795 1.00 85.31 281 LYS A N 1
ATOM 2179 C CA . LYS A 1 281 ? -21.390 5.253 -9.958 1.00 85.31 281 LYS A CA 1
ATOM 2180 C C . LYS A 1 281 ? -20.492 4.548 -8.942 1.00 85.31 281 LYS A C 1
ATOM 2182 O O . LYS A 1 281 ? -20.872 4.419 -7.777 1.00 85.31 281 LYS A O 1
ATOM 2187 N N . SER A 1 282 ? -19.297 4.121 -9.355 1.00 83.31 282 SER A N 1
ATOM 2188 C CA . SER A 1 282 ? -18.327 3.491 -8.455 1.00 83.31 282 SER A CA 1
ATOM 2189 C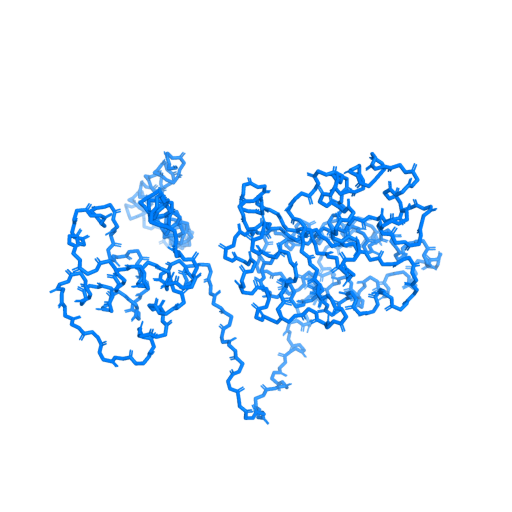 C . SER A 1 282 ? -17.860 4.445 -7.353 1.00 83.31 282 SER A C 1
ATOM 2191 O O . SER A 1 282 ? -17.794 4.043 -6.194 1.00 83.31 282 SER A O 1
ATOM 2193 N N . LEU A 1 283 ? -17.551 5.701 -7.681 1.00 87.94 283 LEU A N 1
ATOM 2194 C CA . LEU A 1 283 ? -17.099 6.698 -6.707 1.00 87.94 283 LEU A CA 1
ATOM 2195 C C . LEU A 1 283 ? -18.193 7.049 -5.695 1.00 87.94 283 LEU A C 1
ATOM 2197 O O . LEU A 1 283 ? -17.911 7.129 -4.501 1.00 87.94 283 LEU A O 1
ATOM 2201 N N . ILE A 1 284 ? -19.439 7.202 -6.154 1.00 89.19 284 ILE A N 1
ATOM 2202 C CA . ILE A 1 284 ? -20.603 7.437 -5.287 1.00 89.19 284 ILE A CA 1
ATOM 2203 C C . ILE A 1 284 ? -20.790 6.257 -4.323 1.00 89.19 284 ILE A C 1
ATOM 2205 O O . ILE A 1 284 ? -20.963 6.461 -3.119 1.00 89.19 284 ILE A O 1
ATOM 2209 N N . ARG A 1 285 ? -20.702 5.018 -4.831 1.00 86.88 285 ARG A N 1
ATOM 2210 C CA . ARG A 1 285 ? -20.802 3.794 -4.020 1.00 86.88 285 ARG A CA 1
ATOM 2211 C C . ARG A 1 285 ? -19.704 3.726 -2.957 1.00 86.88 285 ARG A C 1
ATOM 2213 O O . ARG A 1 285 ? -19.998 3.420 -1.805 1.00 86.88 285 ARG A O 1
ATOM 2220 N N . GLU A 1 286 ? -18.462 4.030 -3.320 1.00 86.69 286 GLU A N 1
ATOM 2221 C CA . GLU A 1 286 ? -17.330 4.023 -2.385 1.00 86.69 286 GLU A CA 1
ATOM 2222 C C . GLU A 1 286 ? -17.439 5.125 -1.323 1.00 86.69 286 GLU A C 1
ATOM 2224 O O . GLU A 1 286 ? -17.187 4.856 -0.149 1.00 86.69 286 GLU A O 1
ATOM 2229 N N . LEU A 1 287 ? -17.881 6.336 -1.689 1.00 89.81 287 LEU A N 1
ATOM 2230 C CA . LEU A 1 287 ? -18.113 7.409 -0.715 1.00 89.81 287 LEU A CA 1
ATOM 2231 C C . LEU A 1 287 ? -19.217 7.022 0.279 1.00 89.81 287 LEU A C 1
ATOM 2233 O O . LEU A 1 287 ? -19.068 7.232 1.483 1.00 89.81 287 LEU A O 1
ATOM 2237 N N . LYS A 1 288 ? -20.294 6.390 -0.207 1.00 90.75 288 LYS A N 1
ATOM 2238 C CA . LYS A 1 288 ? -21.366 5.864 0.646 1.00 90.75 288 LYS A CA 1
ATOM 2239 C C . LYS A 1 288 ? -20.834 4.841 1.653 1.00 90.75 288 LYS A C 1
ATOM 2241 O O . LYS A 1 288 ? -21.156 4.938 2.836 1.00 90.75 288 LYS A O 1
ATOM 2246 N N . LYS A 1 289 ? -20.010 3.882 1.207 1.00 86.00 289 LYS A N 1
ATOM 2247 C CA . LYS A 1 289 ? -19.390 2.875 2.089 1.00 86.00 289 LYS A CA 1
ATOM 2248 C C . LYS A 1 289 ? -18.535 3.521 3.169 1.00 86.00 289 LYS A C 1
ATOM 2250 O O . LYS A 1 289 ? -18.646 3.141 4.331 1.00 86.00 289 LYS A O 1
ATOM 2255 N N . GLU A 1 290 ? -17.715 4.497 2.795 1.00 85.44 290 GLU A N 1
ATOM 2256 C CA . GLU A 1 290 ? -16.832 5.183 3.736 1.00 85.44 290 GLU A CA 1
ATOM 2257 C C . GLU A 1 290 ? -17.630 5.946 4.801 1.00 85.44 290 GLU A C 1
ATOM 2259 O O . GLU A 1 290 ? -17.382 5.791 5.994 1.00 85.44 290 GLU A O 1
ATOM 2264 N N . ASN A 1 291 ? -18.681 6.659 4.391 1.00 87.75 291 ASN A N 1
ATOM 2265 C CA . ASN A 1 291 ? -19.583 7.343 5.315 1.00 87.75 291 ASN A CA 1
ATOM 2266 C C . ASN A 1 291 ? -20.322 6.373 6.262 1.00 87.75 291 ASN A C 1
ATOM 2268 O O . ASN A 1 291 ? -20.499 6.674 7.440 1.00 87.75 291 ASN A O 1
ATOM 2272 N N . LEU A 1 292 ? -20.762 5.205 5.778 1.00 84.81 292 LEU A N 1
ATOM 2273 C CA . LEU A 1 292 ? -21.414 4.197 6.627 1.00 84.81 292 LEU A CA 1
ATOM 2274 C C . LEU A 1 292 ? -20.439 3.561 7.629 1.00 84.81 292 LEU A C 1
ATOM 2276 O O . LEU A 1 292 ? -20.832 3.296 8.763 1.00 84.81 292 LEU A O 1
ATOM 2280 N N . ARG A 1 293 ? -19.174 3.345 7.242 1.00 83.62 293 ARG A N 1
ATOM 2281 C CA . ARG A 1 293 ? -18.122 2.868 8.156 1.00 83.62 293 ARG A CA 1
ATOM 2282 C C . ARG A 1 293 ? -17.862 3.861 9.283 1.00 83.62 293 ARG A C 1
ATOM 2284 O O . ARG A 1 293 ? -17.815 3.447 10.435 1.00 83.62 293 ARG A O 1
ATOM 2291 N N . GLU A 1 294 ? -17.755 5.149 8.963 1.00 82.56 294 GLU A N 1
ATOM 2292 C CA . GLU A 1 294 ? -17.576 6.197 9.975 1.00 82.56 294 GLU A CA 1
ATOM 2293 C C . GLU A 1 294 ? -18.787 6.280 10.920 1.00 82.56 294 GLU A C 1
ATOM 2295 O O . GLU A 1 294 ? -18.628 6.259 12.142 1.00 82.56 294 GLU A O 1
ATOM 2300 N N . LYS A 1 295 ? -20.014 6.226 10.384 1.00 83.50 295 LYS A N 1
ATOM 2301 C CA . LYS A 1 295 ? -21.229 6.153 11.215 1.00 83.50 295 LYS A CA 1
ATOM 2302 C C . LYS A 1 295 ? -21.259 4.922 12.121 1.00 83.50 295 LYS A C 1
ATOM 2304 O O . LYS A 1 295 ? -21.698 5.020 13.261 1.00 83.50 295 LYS A O 1
ATOM 2309 N N . LEU A 1 296 ? -20.799 3.764 11.642 1.00 82.44 296 LEU A N 1
ATOM 2310 C CA . LEU A 1 296 ? -20.680 2.549 12.457 1.00 82.44 296 LEU A CA 1
ATOM 2311 C C . LEU A 1 296 ? -19.685 2.724 13.602 1.00 82.44 296 LEU A C 1
ATOM 2313 O O . LEU A 1 296 ? -19.970 2.275 14.711 1.00 82.44 296 LEU A O 1
ATOM 2317 N N . THR A 1 297 ? -18.551 3.386 13.360 1.00 80.75 297 THR A N 1
ATOM 2318 C CA . THR A 1 297 ? -17.584 3.680 14.426 1.00 80.75 297 THR A CA 1
ATOM 2319 C C . THR A 1 297 ? -18.167 4.632 15.470 1.00 80.75 297 THR A C 1
ATOM 2321 O O . THR A 1 297 ? -18.131 4.316 16.656 1.00 80.75 297 THR A O 1
ATOM 2324 N N . GLU A 1 298 ? -18.820 5.720 15.048 1.00 84.50 298 GLU A N 1
ATOM 2325 C CA . GLU A 1 298 ? -19.456 6.686 15.957 1.00 84.50 298 GLU A CA 1
ATOM 2326 C C . GLU A 1 298 ? -20.594 6.061 16.778 1.00 84.50 298 GLU A C 1
ATOM 2328 O O . GLU A 1 298 ? -20.720 6.305 17.982 1.00 84.50 298 GLU A O 1
ATOM 2333 N N . LEU A 1 299 ? -21.427 5.231 16.141 1.00 82.75 299 LEU A N 1
ATOM 2334 C CA . LEU A 1 299 ? -22.499 4.504 16.818 1.00 82.75 299 LEU A CA 1
ATOM 2335 C C . LEU A 1 299 ? -21.940 3.451 17.777 1.00 82.75 299 LEU A C 1
ATOM 2337 O O . LEU A 1 299 ? -22.474 3.308 18.872 1.00 82.75 299 LEU A O 1
ATOM 2341 N N . GLY A 1 300 ? -20.866 2.749 17.406 1.00 79.44 300 GLY A N 1
ATOM 2342 C CA . GLY A 1 300 ? -20.188 1.790 18.279 1.00 79.44 300 GLY A CA 1
ATOM 2343 C C . GLY A 1 300 ? -19.628 2.447 19.542 1.00 79.44 300 GLY A C 1
ATOM 2344 O O . GLY A 1 300 ? -19.863 1.956 20.648 1.00 79.44 300 GLY A O 1
ATOM 2345 N N . ASP A 1 301 ? -18.967 3.596 19.395 1.00 82.06 301 ASP A N 1
ATOM 2346 C CA . ASP A 1 301 ? -18.463 4.381 20.526 1.00 82.06 301 ASP A CA 1
ATOM 2347 C C . ASP A 1 301 ? -19.609 4.916 21.398 1.00 82.06 301 ASP A C 1
ATOM 2349 O O . ASP A 1 301 ? -19.549 4.854 22.629 1.00 82.06 301 ASP A O 1
ATOM 2353 N N . SER A 1 302 ? -20.693 5.383 20.773 1.00 80.69 302 SER A N 1
ATOM 2354 C CA . SER 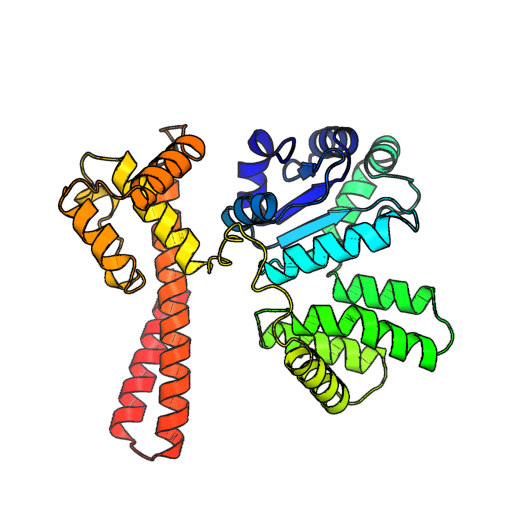A 1 302 ? -21.888 5.862 21.480 1.00 80.69 302 SER A CA 1
ATOM 2355 C C . SER A 1 302 ? -22.571 4.751 22.278 1.00 80.69 302 SER A C 1
ATOM 2357 O O . SER A 1 302 ? -22.918 4.958 23.438 1.00 80.69 302 SER A O 1
ATOM 2359 N N . VAL A 1 303 ? -22.725 3.562 21.691 1.00 81.19 303 VAL A N 1
ATOM 2360 C CA . VAL A 1 303 ? -23.276 2.373 22.358 1.00 81.19 303 VAL A CA 1
ATOM 2361 C C . VAL A 1 303 ? -22.423 2.000 23.568 1.00 81.19 303 VAL A C 1
ATOM 2363 O O . VAL A 1 303 ? -22.955 1.867 24.667 1.00 81.19 303 VAL A O 1
ATOM 2366 N N . LYS A 1 304 ? -21.098 1.928 23.402 1.00 78.88 304 LYS A N 1
ATOM 2367 C CA . LYS A 1 304 ? -20.165 1.602 24.489 1.00 78.88 304 LYS A CA 1
ATOM 2368 C C . LYS A 1 304 ? -20.235 2.609 25.643 1.00 78.88 304 LYS A C 1
ATOM 2370 O O . LYS A 1 304 ? -20.151 2.223 26.805 1.00 78.88 304 LYS A O 1
ATOM 2375 N N . ASN A 1 305 ? -20.417 3.893 25.337 1.00 78.94 305 ASN A N 1
ATOM 2376 C CA . ASN A 1 305 ? -20.578 4.940 26.347 1.00 78.94 305 ASN A CA 1
ATOM 2377 C C . ASN A 1 305 ? -21.945 4.872 27.057 1.00 78.94 305 ASN A C 1
ATOM 2379 O O . ASN A 1 305 ? -22.022 5.114 28.262 1.00 78.94 305 ASN A O 1
ATOM 2383 N N . LEU A 1 306 ? -23.016 4.520 26.340 1.00 79.44 306 LEU A N 1
ATOM 2384 C CA . LEU A 1 306 ? -24.372 4.394 26.891 1.00 79.44 306 LEU A CA 1
ATOM 2385 C C . LEU A 1 306 ? -24.565 3.127 27.741 1.00 79.44 306 LEU A C 1
ATOM 2387 O O . LEU A 1 306 ? -25.316 3.156 28.717 1.00 79.44 306 LEU A O 1
ATOM 2391 N N . GLU A 1 307 ? -23.848 2.041 27.439 1.00 74.06 307 GLU A N 1
ATOM 2392 C CA . GLU A 1 307 ? -23.787 0.847 28.299 1.00 74.06 307 GLU A CA 1
ATOM 2393 C C . GLU A 1 307 ? -23.233 1.173 29.695 1.00 74.06 307 GLU A C 1
ATOM 2395 O O . GLU A 1 307 ? -23.654 0.577 30.686 1.00 74.06 307 GLU A O 1
ATOM 2400 N N . ILE A 1 308 ? -22.330 2.155 29.783 1.00 73.00 308 ILE A N 1
ATOM 2401 C CA . ILE A 1 308 ? -21.721 2.606 31.040 1.00 73.00 308 ILE A CA 1
ATOM 2402 C C . ILE A 1 308 ? -22.658 3.552 31.811 1.00 73.00 308 ILE A C 1
ATOM 2404 O O . ILE A 1 308 ? -22.681 3.518 33.040 1.00 73.00 308 ILE A O 1
ATOM 2408 N N . SER A 1 309 ? -23.435 4.394 31.118 1.00 74.44 309 SER A N 1
ATOM 2409 C CA . SER A 1 309 ? -24.318 5.393 31.745 1.00 74.44 309 SER A CA 1
ATOM 2410 C C . SER A 1 309 ? -25.708 4.865 32.133 1.00 74.44 309 SER A C 1
ATOM 2412 O O . SER A 1 309 ? -26.408 5.514 32.909 1.00 74.44 309 SER A O 1
ATOM 2414 N N . GLY A 1 310 ? -26.106 3.684 31.642 1.00 69.62 310 GLY A N 1
ATOM 2415 C CA . GLY A 1 310 ? -27.304 2.962 32.092 1.00 69.62 310 GLY A CA 1
ATOM 2416 C C . GLY A 1 310 ? -28.637 3.415 31.479 1.00 69.62 310 GLY A C 1
ATOM 2417 O O . GLY A 1 310 ? -29.692 2.969 31.940 1.00 69.62 310 GLY A O 1
ATOM 2418 N N . ASN A 1 311 ? -28.631 4.259 30.440 1.00 78.12 311 ASN A N 1
ATOM 2419 C CA . ASN A 1 311 ? -29.855 4.697 29.757 1.00 78.12 311 ASN A CA 1
ATOM 2420 C C . ASN A 1 311 ? -30.353 3.644 28.744 1.00 78.12 311 ASN A C 1
ATOM 2422 O O . ASN A 1 311 ? -29.964 3.650 27.576 1.00 78.12 311 ASN A O 1
ATOM 2426 N N . LYS A 1 312 ? -31.222 2.728 29.194 1.00 76.75 312 LYS A N 1
ATOM 2427 C CA . LYS A 1 312 ? -31.699 1.578 28.397 1.00 76.75 312 LYS A CA 1
ATOM 2428 C C . LYS A 1 312 ? -32.472 1.955 27.128 1.00 76.75 312 LYS A C 1
ATOM 2430 O O . LYS A 1 312 ? -32.315 1.283 26.115 1.00 76.75 312 LYS A O 1
ATOM 2435 N N . GLU A 1 313 ? -33.282 3.008 27.169 1.00 81.00 313 GLU A N 1
ATOM 2436 C CA . GLU A 1 313 ? -34.148 3.395 26.045 1.00 81.00 313 GLU A CA 1
ATOM 2437 C C . GLU A 1 313 ? -33.330 3.992 24.886 1.00 81.00 313 GLU A C 1
ATOM 2439 O O . GLU A 1 313 ? -33.507 3.647 23.717 1.00 81.00 313 GLU A O 1
ATOM 2444 N N . GLU A 1 314 ? -32.349 4.833 25.218 1.00 80.75 314 GLU A N 1
ATOM 2445 C CA . GLU A 1 314 ? -31.431 5.424 24.243 1.00 80.75 314 GLU A CA 1
ATOM 2446 C C . GLU A 1 314 ? -30.433 4.394 23.689 1.00 80.75 314 GLU A C 1
ATOM 2448 O O . GLU A 1 314 ? -30.081 4.433 22.506 1.00 80.75 314 GLU A O 1
ATOM 2453 N N . LEU A 1 315 ? -30.042 3.422 24.518 1.00 79.62 315 LEU A N 1
ATOM 2454 C CA . LEU A 1 315 ? -29.198 2.298 24.128 1.00 79.62 315 LEU A CA 1
ATOM 2455 C C . LEU A 1 315 ? -29.883 1.402 23.084 1.00 79.62 315 LEU A C 1
ATOM 2457 O O . LEU A 1 315 ? -29.282 1.118 22.047 1.00 79.62 315 LEU A O 1
ATOM 2461 N N . GLU A 1 316 ? -31.139 0.994 23.303 1.00 82.50 316 GLU A N 1
ATOM 2462 C CA . GLU A 1 316 ? -31.894 0.193 22.325 1.00 82.50 316 GLU A CA 1
ATOM 2463 C C . GLU A 1 316 ? -32.058 0.928 20.991 1.00 82.50 316 GLU A C 1
ATOM 2465 O O . GLU A 1 316 ? -31.853 0.340 19.922 1.00 82.50 316 GLU A O 1
ATOM 2470 N N . LYS A 1 317 ? -32.335 2.237 21.041 1.00 85.88 317 LYS A N 1
ATOM 2471 C CA . LYS A 1 317 ? -32.423 3.073 19.842 1.00 85.88 317 LYS A CA 1
ATOM 2472 C C . LYS A 1 317 ? -31.099 3.092 19.073 1.00 85.88 317 LYS A C 1
ATOM 2474 O O . LYS A 1 317 ? -31.091 2.802 17.875 1.00 85.88 317 LYS A O 1
ATOM 2479 N N . LYS A 1 318 ? -29.972 3.345 19.744 1.00 84.31 318 LYS A N 1
ATOM 2480 C CA . LYS A 1 318 ? -28.644 3.382 19.106 1.00 84.31 318 LYS A CA 1
ATOM 2481 C C . LYS A 1 318 ? -28.192 2.019 18.580 1.00 84.31 318 LYS A C 1
ATOM 2483 O O . LYS A 1 318 ? -27.607 1.955 17.499 1.00 84.31 318 LYS A O 1
ATOM 2488 N N . PHE A 1 319 ? -28.536 0.926 19.259 1.00 81.06 319 PHE A N 1
ATOM 2489 C CA . PHE A 1 319 ? -28.311 -0.430 18.748 1.00 81.06 319 PHE A CA 1
ATOM 2490 C C . PHE A 1 319 ? -29.142 -0.741 17.500 1.00 81.06 319 PHE A C 1
ATOM 2492 O O . PHE A 1 319 ? -28.646 -1.399 16.581 1.00 81.06 319 PHE A O 1
ATOM 2499 N N . SER A 1 320 ? -30.395 -0.282 17.445 1.00 81.94 320 SER A N 1
ATOM 2500 C CA . SER A 1 320 ? -31.239 -0.454 16.258 1.00 81.94 320 SER A CA 1
ATOM 2501 C C . SER A 1 320 ? -30.676 0.312 15.052 1.00 81.94 320 SER A C 1
ATOM 2503 O O . SER A 1 320 ? -30.556 -0.263 13.969 1.00 81.94 320 SER A O 1
ATOM 2505 N N . GLU A 1 321 ? -30.215 1.553 15.265 1.00 86.12 321 GLU A N 1
ATOM 2506 C CA . GLU A 1 321 ? -29.517 2.365 14.259 1.00 86.12 321 GLU A CA 1
ATOM 2507 C C . GLU A 1 321 ? -28.232 1.666 13.783 1.00 86.12 321 GLU A C 1
ATOM 2509 O O . GLU A 1 321 ? -28.009 1.534 12.580 1.00 86.12 321 GLU A O 1
ATOM 2514 N N . PHE A 1 322 ? -27.423 1.128 14.703 1.00 85.38 322 PHE A N 1
ATOM 2515 C CA . PHE A 1 322 ? -26.196 0.392 14.378 1.00 85.38 322 PHE A CA 1
ATOM 2516 C C . PHE A 1 322 ? -26.467 -0.831 13.489 1.00 85.38 322 PHE A C 1
ATOM 2518 O O . PHE A 1 322 ? -25.786 -1.035 12.480 1.00 85.38 322 PHE A O 1
ATOM 2525 N N . ARG A 1 323 ? -27.485 -1.640 13.820 1.00 79.44 323 ARG A N 1
ATOM 2526 C CA . ARG A 1 323 ? -27.870 -2.816 13.017 1.00 79.44 323 ARG A CA 1
ATOM 2527 C C . ARG A 1 323 ? -28.360 -2.423 11.626 1.00 79.44 323 ARG A C 1
ATOM 2529 O O . ARG A 1 323 ? -27.992 -3.084 10.656 1.00 79.44 323 ARG A O 1
ATOM 2536 N N . ALA A 1 324 ? -29.147 -1.354 11.521 1.00 85.19 324 ALA A N 1
ATOM 2537 C CA . ALA A 1 324 ? -29.633 -0.851 10.240 1.00 85.19 324 ALA A CA 1
ATOM 2538 C C . ALA A 1 324 ? -28.473 -0.402 9.334 1.00 85.19 324 ALA A C 1
ATOM 2540 O O . ALA A 1 324 ? -28.378 -0.852 8.193 1.00 85.19 324 ALA A O 1
ATOM 2541 N N . VAL A 1 325 ? -27.541 0.399 9.865 1.00 83.44 325 VAL A N 1
ATOM 2542 C CA . VAL A 1 325 ? -26.351 0.884 9.136 1.00 83.44 325 VAL A CA 1
ATOM 2543 C C . VAL A 1 325 ? -25.429 -0.278 8.741 1.00 83.44 325 VAL A C 1
ATOM 2545 O O . VAL A 1 325 ? -24.916 -0.310 7.622 1.00 83.44 325 VAL A O 1
ATOM 2548 N N . SER A 1 326 ? -25.253 -1.271 9.620 1.00 80.38 326 SER A N 1
ATOM 2549 C CA . SER A 1 326 ? -24.483 -2.489 9.331 1.00 80.38 326 SER A CA 1
ATOM 2550 C C . SER A 1 326 ? -25.103 -3.314 8.200 1.00 80.38 326 SER A C 1
ATOM 2552 O O . SER A 1 326 ? -24.402 -3.731 7.275 1.00 80.38 326 SER A O 1
ATOM 2554 N N . SER A 1 327 ? -26.424 -3.510 8.234 1.00 80.94 327 SER A N 1
ATOM 2555 C CA . SER A 1 327 ? -27.155 -4.218 7.181 1.00 80.94 327 SER A CA 1
ATOM 2556 C C . SER A 1 327 ? -27.065 -3.485 5.845 1.00 80.94 327 SER A C 1
ATOM 2558 O O . SER A 1 327 ? -26.869 -4.120 4.809 1.00 80.94 327 SER A O 1
ATOM 2560 N N . GLU A 1 328 ? -27.181 -2.156 5.857 1.00 85.19 328 GLU A N 1
ATOM 2561 C CA . GLU A 1 328 ? -27.051 -1.340 4.654 1.00 85.19 328 GLU A CA 1
ATOM 2562 C C . GLU A 1 328 ? -25.639 -1.451 4.061 1.00 85.19 328 GLU A C 1
ATOM 2564 O O . GLU A 1 328 ? -25.504 -1.712 2.867 1.00 85.19 328 GLU A O 1
ATOM 2569 N N . LEU A 1 329 ? -24.585 -1.350 4.880 1.00 80.31 329 LEU A N 1
ATOM 2570 C CA . LEU A 1 329 ? -23.197 -1.477 4.420 1.00 80.31 329 LEU A CA 1
ATOM 2571 C C . LEU A 1 329 ? -22.915 -2.836 3.759 1.00 80.31 329 LEU A C 1
ATOM 2573 O O . LEU A 1 329 ? -22.225 -2.882 2.742 1.00 80.31 329 LEU A O 1
ATOM 2577 N N . ASN A 1 330 ? -23.470 -3.922 4.303 1.00 76.00 330 ASN A N 1
ATOM 2578 C CA . ASN A 1 330 ? -23.315 -5.273 3.752 1.00 76.00 330 ASN A CA 1
ATOM 2579 C C . ASN A 1 330 ? -24.105 -5.497 2.452 1.00 76.00 330 ASN A C 1
ATOM 2581 O O . ASN A 1 330 ? -23.772 -6.395 1.682 1.00 76.00 330 ASN A O 1
ATOM 2585 N N . SER A 1 331 ? -25.145 -4.697 2.205 1.00 77.50 331 SER A N 1
ATOM 2586 C CA . SER A 1 331 ? -25.969 -4.783 0.992 1.00 77.50 331 SER A CA 1
ATOM 2587 C C . SER A 1 331 ? -25.394 -4.025 -0.213 1.00 77.50 331 SER A C 1
ATOM 2589 O O . SER A 1 331 ? -25.863 -4.227 -1.333 1.00 77.50 331 SER A O 1
ATOM 2591 N N . ILE A 1 332 ? -24.400 -3.149 0.006 1.00 78.56 332 ILE A N 1
ATOM 2592 C CA . ILE A 1 332 ? -23.812 -2.267 -1.018 1.00 78.56 332 ILE A CA 1
ATOM 2593 C C . ILE A 1 332 ? -22.648 -2.923 -1.738 1.00 78.56 332 ILE A C 1
ATOM 2595 O O . ILE A 1 332 ? -22.667 -2.871 -2.980 1.00 78.56 332 ILE A O 1
#

Secondary structure (DSSP, 8-state):
--BTHHHHHHHHHHTTEEEEESSHHHHHHHHHTT-TTEEE-TTS---HHHHHHHHTT-SEEEEE--SSHHHHHHHHHHHHHHHHTT-EEEEE---SSSSHHHHHHH-HHHHHHHHHTPEEHHHHHHHHHHHH--SHHHHHHHHHHHHHHHHHH-S-HHHHHHHHHHHHHHHT--HHHHHHHHHHHHHT-----S-SSS-PPP---HHHHHHHHHHHHHHHH-S-HHHHTTT--GGGS-HHHHHHHHHHHTTPPP--HHHHHHHHHHHHH---GGGHHHHHHHHHHHHHHHHHHHHHHHHHHHHHHHHHHT-HHHHHHHHHHHHHHHHHHHH-